Protein AF-A0A8H6Z4D7-F1 (afdb_monomer_lite)

Radius of gyration: 26.41 Å; chains: 1; bounding box: 64×76×79 Å

Structure (mmCIF, N/CA/C/O backbone):
data_AF-A0A8H6Z4D7-F1
#
_entry.id   AF-A0A8H6Z4D7-F1
#
loop_
_atom_site.group_PDB
_atom_site.id
_atom_site.type_symbol
_atom_site.label_atom_id
_atom_site.label_alt_id
_atom_site.label_comp_id
_atom_site.label_asym_id
_atom_site.label_entity_id
_atom_site.label_seq_id
_atom_site.pdbx_PDB_ins_code
_atom_site.Cartn_x
_atom_site.Cartn_y
_atom_site.Cartn_z
_atom_site.occupancy
_atom_site.B_iso_or_equiv
_atom_site.auth_seq_id
_atom_site.auth_comp_id
_atom_site.auth_asym_id
_atom_site.auth_atom_id
_atom_site.pdbx_PDB_model_num
ATOM 1 N N . MET A 1 1 ? -19.590 -9.957 54.281 1.00 41.22 1 MET A N 1
ATOM 2 C CA . MET A 1 1 ? -19.798 -10.859 53.129 1.00 41.22 1 MET A CA 1
ATOM 3 C C . MET A 1 1 ? -18.987 -10.303 51.970 1.00 41.22 1 MET A C 1
ATOM 5 O O . MET A 1 1 ? -19.463 -9.423 51.271 1.00 41.22 1 MET A O 1
ATOM 9 N N . SER A 1 2 ? -17.721 -10.710 51.862 1.00 37.44 2 SER A N 1
ATOM 10 C CA . SER A 1 2 ? -16.800 -10.228 50.825 1.00 37.44 2 SER A CA 1
ATOM 11 C C . SER A 1 2 ? -16.966 -11.085 49.575 1.00 37.44 2 SER A C 1
ATOM 13 O O . SER A 1 2 ? -16.628 -12.266 49.598 1.00 37.44 2 SER A O 1
ATOM 15 N N . THR A 1 3 ? -17.510 -10.524 48.498 1.00 44.50 3 THR A N 1
ATOM 16 C CA . THR A 1 3 ? -17.603 -11.211 47.205 1.00 44.50 3 THR A CA 1
ATOM 17 C C . THR A 1 3 ? -16.298 -11.024 46.443 1.00 44.50 3 THR A C 1
ATOM 19 O O . THR A 1 3 ? -16.019 -9.951 45.913 1.00 44.50 3 THR A O 1
ATOM 22 N N . SER A 1 4 ? -15.490 -12.082 46.432 1.00 38.31 4 SER A N 1
ATOM 23 C CA . SER A 1 4 ? -14.323 -12.228 45.565 1.00 38.31 4 SER A CA 1
ATOM 24 C C . SER A 1 4 ? -14.791 -12.285 44.108 1.00 38.31 4 SER A C 1
ATOM 26 O O . SER A 1 4 ? -15.486 -13.223 43.718 1.00 38.31 4 SER A O 1
ATOM 28 N N . VAL A 1 5 ? -14.462 -11.263 43.318 1.00 46.91 5 VAL A N 1
ATOM 29 C CA . VAL A 1 5 ? -14.702 -11.249 41.871 1.00 46.91 5 VAL A CA 1
ATOM 30 C C . VAL A 1 5 ? -13.548 -12.005 41.216 1.00 46.91 5 VAL A C 1
ATOM 32 O O . VAL A 1 5 ? -12.422 -11.513 41.179 1.00 46.91 5 VAL A O 1
ATOM 35 N N . GLN A 1 6 ? -13.812 -13.222 40.743 1.00 41.53 6 GLN A N 1
ATOM 36 C CA . GLN A 1 6 ? -12.856 -13.976 39.931 1.00 41.53 6 GLN A CA 1
ATOM 37 C C . GLN A 1 6 ? -12.780 -13.379 38.512 1.00 41.53 6 GLN A C 1
ATOM 39 O O . GLN A 1 6 ? -13.818 -13.014 37.957 1.00 41.53 6 GLN A O 1
ATOM 44 N N . PRO A 1 7 ? -11.585 -13.278 37.900 1.00 44.22 7 PRO A N 1
ATOM 45 C CA . PRO A 1 7 ? -11.453 -12.876 36.502 1.00 44.22 7 PRO A CA 1
ATOM 46 C C . PRO A 1 7 ? -11.963 -13.989 35.564 1.00 44.22 7 PRO A C 1
ATOM 48 O O . PRO A 1 7 ? -11.765 -15.171 35.865 1.00 44.22 7 PRO A O 1
ATOM 51 N N . PRO A 1 8 ? -12.596 -13.652 34.423 1.00 45.19 8 PRO A N 1
ATOM 52 C CA . PRO A 1 8 ? -13.083 -14.651 33.479 1.00 45.19 8 PRO A CA 1
ATOM 53 C C . PRO A 1 8 ? -11.911 -15.417 32.852 1.00 45.19 8 PRO A C 1
ATOM 55 O O . PRO A 1 8 ? -11.045 -14.852 32.186 1.00 45.19 8 PRO A O 1
ATOM 58 N N . THR A 1 9 ? -11.896 -16.727 33.083 1.00 47.03 9 THR A N 1
ATOM 59 C CA . THR A 1 9 ? -10.988 -17.700 32.473 1.00 47.03 9 THR A CA 1
ATOM 60 C C . THR A 1 9 ? -11.682 -18.331 31.271 1.00 47.03 9 THR A C 1
ATOM 62 O O . THR A 1 9 ? -12.258 -19.408 31.355 1.00 47.03 9 THR A O 1
ATOM 65 N N . SER A 1 10 ? -11.698 -17.631 30.142 1.00 42.06 10 SER A N 1
ATOM 66 C CA . SER A 1 10 ? -11.952 -18.227 28.820 1.00 42.06 10 SER A CA 1
ATOM 67 C C . SER A 1 10 ? -11.700 -17.170 27.754 1.00 42.06 10 SER A C 1
ATOM 69 O O . SER A 1 10 ? -12.495 -16.262 27.536 1.00 42.06 10 SER A O 1
ATOM 71 N N . PHE A 1 11 ? -10.552 -17.274 27.088 1.00 40.38 11 PHE A N 1
ATOM 72 C CA . PHE A 1 11 ? -10.393 -16.706 25.757 1.00 40.38 11 PHE A CA 1
ATOM 73 C C . PHE A 1 11 ? -11.140 -17.632 24.802 1.00 40.38 11 PHE A C 1
ATOM 75 O O . PHE A 1 11 ? -10.557 -18.594 24.296 1.00 40.38 11 PHE A O 1
ATOM 82 N N . ASP A 1 12 ? -12.428 -17.366 24.588 1.00 38.16 12 ASP A N 1
ATOM 83 C CA . ASP A 1 12 ? -13.197 -18.042 23.551 1.00 38.16 12 ASP A CA 1
ATOM 84 C C . ASP A 1 12 ? -12.553 -17.737 22.197 1.00 38.16 12 ASP A C 1
ATOM 86 O O . ASP A 1 12 ? -12.682 -16.655 21.618 1.00 38.16 12 ASP A O 1
ATOM 90 N N . HIS A 1 13 ? -11.786 -18.712 21.714 1.00 38.91 13 HIS A N 1
ATOM 91 C CA . HIS A 1 13 ? -11.306 -18.762 20.349 1.00 38.91 13 HIS A CA 1
ATOM 92 C C . HIS A 1 13 ? -12.532 -18.953 19.464 1.00 38.91 13 HIS A C 1
ATOM 94 O O . HIS A 1 13 ? -12.980 -20.076 19.239 1.00 38.91 13 HIS A O 1
ATOM 100 N N . ALA A 1 14 ? -13.091 -17.845 18.977 1.00 38.25 14 ALA A N 1
ATOM 101 C CA . ALA A 1 14 ? -14.030 -17.875 17.870 1.00 38.25 14 ALA A CA 1
ATOM 102 C C . ALA A 1 14 ? -13.355 -18.621 16.709 1.00 38.25 14 ALA A C 1
ATOM 104 O O . ALA A 1 14 ? -12.398 -18.132 16.101 1.00 38.25 14 ALA A O 1
ATOM 105 N N . GLY A 1 15 ? -13.811 -19.854 16.485 1.00 32.09 15 GLY A N 1
ATOM 106 C CA . GLY A 1 15 ? -13.268 -20.771 15.501 1.00 32.09 15 GLY A CA 1
ATOM 107 C C . GLY A 1 15 ? -13.292 -20.160 14.107 1.00 32.09 15 GLY A C 1
ATOM 108 O O . GLY A 1 15 ? -14.334 -19.733 13.614 1.00 32.09 15 GLY A O 1
ATOM 109 N N . TYR A 1 16 ? -12.131 -20.151 13.460 1.00 42.62 16 TYR A N 1
ATOM 110 C CA . TYR A 1 16 ? -12.064 -20.045 12.012 1.00 42.62 16 TYR A CA 1
ATOM 111 C C . TYR A 1 16 ? -12.255 -21.453 11.437 1.00 42.62 16 TYR A C 1
ATOM 113 O O . TYR A 1 16 ? -11.467 -22.335 11.783 1.00 42.62 16 TYR A O 1
ATOM 121 N N . PRO A 1 17 ? -13.262 -21.698 10.579 1.00 39.75 17 PRO A N 1
ATOM 122 C CA . PRO A 1 17 ? -13.357 -22.961 9.867 1.00 39.75 17 PRO A CA 1
ATOM 123 C C . PRO A 1 17 ? -12.179 -23.069 8.892 1.00 39.75 17 PRO A C 1
ATOM 125 O O . PRO A 1 17 ? -11.964 -22.199 8.045 1.00 39.75 17 PRO A O 1
ATOM 128 N N . SER A 1 18 ? -11.393 -24.129 9.054 1.00 46.72 18 SER A N 1
ATOM 129 C CA . SER A 1 18 ? -10.358 -24.555 8.122 1.00 46.72 18 SER A CA 1
ATOM 130 C C . SER A 1 18 ? -10.968 -25.457 7.054 1.00 46.72 18 SER A C 1
ATOM 132 O O . SER A 1 18 ? -11.572 -26.463 7.406 1.00 46.72 18 SER A O 1
ATOM 134 N N . GLU A 1 19 ? -10.776 -25.098 5.784 1.00 44.31 19 GLU A N 1
ATOM 135 C CA . GLU A 1 19 ? -10.298 -25.953 4.678 1.00 44.31 19 GLU A CA 1
ATOM 136 C C . GLU A 1 19 ? -10.812 -25.443 3.325 1.00 44.31 19 GLU A C 1
ATOM 138 O O . GLU A 1 19 ? -12.007 -25.348 3.064 1.00 44.31 19 GLU A O 1
ATOM 143 N N . GLY A 1 20 ? -9.860 -25.099 2.460 1.00 36.12 20 GLY A N 1
ATOM 144 C CA . GLY A 1 20 ? -10.077 -24.601 1.106 1.00 36.12 20 GLY A CA 1
ATOM 145 C C . GLY A 1 20 ? -8.860 -23.790 0.688 1.00 36.12 20 GLY A C 1
ATOM 146 O O . GLY A 1 20 ? -8.736 -22.651 1.116 1.00 36.12 20 GLY A O 1
ATOM 147 N N . THR A 1 21 ? -7.930 -24.424 -0.043 1.00 40.84 21 THR A N 1
ATOM 148 C CA . THR A 1 21 ? -6.699 -23.851 -0.640 1.00 40.84 21 THR A CA 1
ATOM 149 C C . THR A 1 21 ? -6.097 -22.704 0.170 1.00 40.84 21 THR A C 1
ATOM 151 O O . THR A 1 21 ? -6.509 -21.567 -0.023 1.00 40.84 21 THR A O 1
ATOM 154 N N . ALA A 1 22 ? -5.147 -22.984 1.070 1.00 44.12 22 ALA A N 1
ATOM 155 C CA . ALA A 1 22 ? -4.589 -22.005 2.006 1.00 44.12 22 ALA A CA 1
ATOM 156 C C . ALA A 1 22 ? -4.083 -20.729 1.303 1.00 44.12 22 ALA A C 1
ATOM 158 O O . ALA A 1 22 ? -2.911 -20.592 0.961 1.00 44.12 22 ALA A O 1
ATOM 159 N N . THR A 1 23 ? -4.978 -19.764 1.101 1.00 54.00 23 THR A N 1
ATOM 160 C CA . THR A 1 23 ? -4.631 -18.409 0.720 1.00 54.00 23 THR A CA 1
ATOM 161 C C . THR A 1 23 ? -3.881 -17.863 1.916 1.00 54.00 23 THR A C 1
ATOM 163 O O . THR A 1 23 ? -4.473 -17.722 2.989 1.00 54.00 23 THR A O 1
ATOM 166 N N . THR A 1 24 ? -2.580 -17.607 1.773 1.00 61.31 24 THR A N 1
ATOM 167 C CA . THR A 1 24 ? -1.782 -16.982 2.828 1.00 61.31 24 THR A CA 1
ATOM 168 C C . THR A 1 24 ? -2.538 -15.757 3.328 1.00 61.31 24 THR A C 1
ATOM 170 O O . THR A 1 24 ? -2.719 -14.793 2.582 1.00 61.31 24 THR A O 1
ATOM 173 N N . LYS A 1 25 ? -3.054 -15.822 4.562 1.00 74.50 25 LYS A N 1
ATOM 174 C CA . LYS A 1 25 ? -3.887 -14.771 5.148 1.00 74.50 25 LYS A CA 1
ATOM 175 C C . LYS A 1 25 ? -2.993 -13.564 5.419 1.00 74.50 25 LYS A C 1
ATOM 177 O O . LYS A 1 25 ? -2.357 -13.462 6.468 1.00 74.50 25 LYS A O 1
ATOM 182 N N . VAL A 1 26 ? -2.885 -12.673 4.437 1.00 86.19 26 VAL A N 1
ATOM 183 C CA . VAL A 1 26 ? -2.155 -11.412 4.576 1.00 86.19 26 VAL A CA 1
ATOM 184 C C . VAL A 1 26 ? -2.947 -10.552 5.547 1.00 86.19 26 VAL A C 1
ATOM 186 O O . VAL A 1 26 ? -4.118 -10.275 5.310 1.00 86.19 26 VAL A O 1
ATOM 189 N N . TYR A 1 27 ? -2.329 -10.155 6.657 1.00 88.94 27 TYR A N 1
ATOM 190 C CA . TYR A 1 27 ? -2.944 -9.197 7.568 1.00 88.94 27 TYR A CA 1
ATOM 191 C C . TYR A 1 27 ? -2.780 -7.793 6.965 1.00 88.94 27 TYR A C 1
ATOM 193 O O . TYR A 1 27 ? -1.645 -7.306 6.925 1.00 88.94 27 TYR A O 1
ATOM 201 N N . PRO A 1 28 ? -3.861 -7.149 6.479 1.00 89.12 28 PRO A N 1
ATOM 202 C CA . PRO A 1 28 ? -3.761 -5.954 5.635 1.00 89.12 28 PRO A CA 1
ATOM 203 C C . PRO A 1 28 ? -3.150 -4.739 6.332 1.00 89.12 28 PRO A C 1
ATOM 205 O O . PRO A 1 28 ? -2.605 -3.857 5.678 1.00 89.12 28 PRO A O 1
ATOM 208 N N . ALA A 1 29 ? -3.232 -4.689 7.662 1.00 91.62 29 ALA A N 1
ATOM 209 C CA . ALA A 1 29 ? -2.699 -3.577 8.435 1.00 91.62 29 ALA A CA 1
ATOM 210 C C . ALA A 1 29 ? -1.170 -3.609 8.591 1.00 91.62 29 ALA A C 1
ATOM 212 O O . ALA A 1 29 ? -0.595 -2.599 8.979 1.00 91.62 29 ALA A O 1
ATOM 213 N N . LEU A 1 30 ? -0.493 -4.730 8.319 1.00 94.19 30 LEU A N 1
ATOM 214 C CA . LEU A 1 30 ? 0.967 -4.811 8.432 1.00 94.19 30 LEU A CA 1
ATOM 215 C C . LEU A 1 30 ? 1.617 -4.548 7.074 1.00 94.19 30 LEU A C 1
ATOM 217 O O . LEU A 1 30 ? 1.552 -5.398 6.181 1.00 94.19 30 LEU A O 1
ATOM 221 N N . LEU A 1 31 ? 2.294 -3.403 6.944 1.00 94.00 31 LEU A N 1
ATOM 222 C CA . LEU A 1 31 ? 2.908 -2.980 5.680 1.00 94.00 31 LEU A CA 1
ATOM 223 C C . LEU A 1 31 ? 3.949 -3.980 5.174 1.00 94.00 31 LEU A C 1
ATOM 225 O O . LEU A 1 31 ? 3.974 -4.263 3.983 1.00 94.00 31 LEU A O 1
ATOM 229 N N . SER A 1 32 ? 4.722 -4.604 6.065 1.00 93.50 32 SER A N 1
ATOM 230 C CA . SER A 1 32 ? 5.724 -5.610 5.692 1.00 93.50 32 SER A CA 1
ATOM 231 C C . SER A 1 32 ? 5.105 -6.841 5.025 1.00 93.50 32 SER A C 1
ATOM 233 O O . SER A 1 32 ? 5.641 -7.368 4.050 1.00 93.50 32 SER A O 1
ATOM 235 N N . ARG A 1 33 ? 3.941 -7.295 5.505 1.00 92.75 33 ARG A N 1
ATOM 236 C CA . ARG A 1 33 ? 3.222 -8.440 4.923 1.00 92.75 33 ARG A CA 1
ATOM 237 C C . ARG A 1 33 ? 2.587 -8.080 3.589 1.00 92.75 33 ARG A C 1
ATOM 239 O O . ARG A 1 33 ? 2.660 -8.871 2.650 1.00 92.75 33 ARG A O 1
ATOM 246 N N . VAL A 1 34 ? 1.990 -6.891 3.504 1.00 95.12 34 VAL A N 1
ATOM 247 C CA . VAL A 1 34 ? 1.407 -6.383 2.257 1.00 95.12 34 VAL A CA 1
ATOM 248 C C . VAL A 1 34 ? 2.492 -6.188 1.202 1.00 95.12 34 VAL A C 1
ATOM 250 O O . VAL A 1 34 ? 2.313 -6.633 0.077 1.00 95.12 34 VAL A O 1
ATOM 253 N N . ALA A 1 35 ? 3.639 -5.618 1.566 1.00 94.50 35 ALA A N 1
ATOM 254 C CA . ALA A 1 35 ? 4.774 -5.415 0.674 1.00 94.50 35 ALA A CA 1
ATOM 255 C C . ALA A 1 35 ? 5.354 -6.732 0.144 1.00 94.50 35 ALA A C 1
ATOM 257 O O . ALA A 1 35 ? 5.581 -6.848 -1.057 1.00 94.50 35 ALA A O 1
ATOM 258 N N . LYS A 1 36 ? 5.507 -7.751 1.004 1.00 92.25 36 LYS A N 1
ATOM 259 C CA . LYS A 1 36 ? 5.939 -9.106 0.604 1.00 92.25 36 LYS A CA 1
ATOM 260 C C . LYS A 1 36 ? 4.971 -9.694 -0.422 1.00 92.25 36 LYS A C 1
ATOM 262 O O . LYS A 1 36 ? 5.380 -10.167 -1.478 1.00 92.25 36 LYS A O 1
ATOM 267 N N . ALA A 1 37 ? 3.672 -9.615 -0.133 1.00 93.50 37 ALA A N 1
ATOM 268 C CA . ALA A 1 37 ? 2.637 -10.089 -1.045 1.00 93.50 37 ALA A CA 1
ATOM 269 C C . ALA A 1 37 ? 2.578 -9.275 -2.350 1.00 93.50 37 ALA A C 1
ATOM 271 O O . ALA A 1 37 ? 2.282 -9.839 -3.399 1.00 93.50 37 ALA A O 1
ATOM 272 N N . PHE A 1 38 ? 2.856 -7.972 -2.294 1.00 95.44 38 PHE A N 1
ATOM 273 C CA . PHE A 1 38 ? 2.871 -7.077 -3.449 1.00 95.44 38 PHE A CA 1
ATOM 274 C C . PHE A 1 38 ? 4.031 -7.403 -4.383 1.00 95.44 38 PHE A C 1
ATOM 276 O O . PHE A 1 38 ? 3.801 -7.659 -5.561 1.00 95.44 38 PHE A O 1
ATOM 283 N N . LEU A 1 39 ? 5.246 -7.519 -3.846 1.00 93.00 39 LEU A N 1
ATOM 284 C CA . LEU A 1 39 ? 6.431 -7.913 -4.608 1.00 93.00 39 LEU A CA 1
ATOM 285 C C . LEU A 1 39 ? 6.237 -9.248 -5.340 1.00 93.00 39 LEU A C 1
ATOM 287 O O . LEU A 1 39 ? 6.608 -9.371 -6.502 1.00 93.00 39 LEU A O 1
ATOM 291 N N . ALA A 1 40 ? 5.612 -10.223 -4.677 1.00 91.44 40 ALA A N 1
ATOM 292 C CA . ALA A 1 40 ? 5.383 -11.552 -5.240 1.00 91.44 40 ALA A CA 1
ATOM 293 C C . ALA A 1 40 ? 4.272 -11.610 -6.306 1.00 91.44 40 ALA A C 1
ATOM 295 O O . ALA A 1 40 ? 4.199 -12.581 -7.053 1.00 91.44 40 ALA A O 1
ATOM 296 N N . ARG A 1 41 ? 3.355 -10.631 -6.352 1.00 92.62 41 ARG A N 1
ATOM 297 C CA . ARG A 1 41 ? 2.137 -10.705 -7.186 1.00 92.62 41 ARG A CA 1
ATOM 298 C C . ARG A 1 41 ? 2.084 -9.688 -8.317 1.00 92.62 41 ARG A C 1
ATOM 300 O O . ARG A 1 41 ? 1.255 -9.857 -9.208 1.00 92.62 41 ARG A O 1
ATOM 307 N N . VAL A 1 42 ? 2.879 -8.624 -8.260 1.00 95.19 42 VAL A N 1
ATOM 308 C CA . VAL A 1 42 ? 2.846 -7.554 -9.264 1.00 95.19 42 VAL A CA 1
ATOM 309 C C . VAL A 1 42 ? 3.595 -7.992 -10.522 1.00 95.19 42 VAL A C 1
ATOM 311 O O . VAL A 1 42 ? 4.763 -8.382 -10.424 1.00 95.19 42 VAL A O 1
ATOM 314 N N . PRO A 1 43 ? 2.964 -7.923 -11.707 1.00 92.56 43 PRO A N 1
ATOM 315 C CA . PRO A 1 43 ? 3.635 -8.185 -12.965 1.00 92.56 43 PRO A CA 1
ATOM 316 C C . PRO A 1 43 ? 4.666 -7.087 -13.227 1.00 92.56 43 PRO A C 1
ATOM 318 O O . PRO A 1 43 ? 4.389 -5.899 -13.084 1.00 92.56 43 PRO A O 1
ATOM 321 N N . ARG A 1 44 ? 5.868 -7.506 -13.614 1.00 93.31 44 ARG A N 1
ATOM 322 C CA . ARG A 1 44 ? 6.990 -6.634 -13.966 1.00 93.31 44 ARG A CA 1
ATOM 323 C C . ARG A 1 44 ? 7.305 -6.867 -15.438 1.00 93.31 44 ARG A C 1
ATOM 325 O O . ARG A 1 44 ? 7.370 -8.017 -15.866 1.00 93.31 44 ARG A O 1
ATOM 332 N N . ALA A 1 45 ? 7.449 -5.797 -16.210 1.00 92.00 45 ALA A N 1
ATOM 333 C CA . ALA A 1 45 ? 7.730 -5.879 -17.636 1.00 92.00 45 ALA A CA 1
ATOM 334 C C . ALA A 1 45 ? 8.663 -4.756 -18.098 1.00 92.00 45 ALA A C 1
ATOM 336 O O . ALA A 1 45 ? 8.745 -3.681 -17.491 1.00 92.00 45 ALA A O 1
ATOM 337 N N . ASP A 1 46 ? 9.322 -5.006 -19.223 1.00 93.38 46 ASP A N 1
ATOM 338 C CA . ASP A 1 46 ? 10.105 -4.004 -19.929 1.00 93.38 46 ASP A CA 1
ATOM 339 C C . ASP A 1 46 ? 9.166 -3.040 -20.651 1.00 93.38 46 ASP A C 1
ATOM 341 O O . ASP A 1 46 ? 8.310 -3.452 -21.439 1.00 93.38 46 ASP A O 1
ATOM 345 N N . ARG A 1 47 ? 9.304 -1.742 -20.380 1.00 90.31 47 ARG A N 1
ATOM 346 C CA . ARG A 1 47 ? 8.450 -0.709 -20.974 1.00 90.31 47 ARG A CA 1
ATOM 347 C C . ARG A 1 47 ? 9.283 0.422 -21.544 1.00 90.31 47 ARG A C 1
ATOM 349 O O . ARG A 1 47 ? 10.254 0.872 -20.942 1.00 90.31 47 ARG A O 1
ATOM 356 N N . VAL A 1 48 ? 8.879 0.901 -22.718 1.00 89.38 48 VAL A N 1
ATOM 357 C CA . VAL A 1 48 ? 9.519 2.036 -23.385 1.00 89.38 48 VAL A CA 1
ATOM 358 C C . VAL A 1 48 ? 8.726 3.296 -23.093 1.00 89.38 48 VAL A C 1
ATOM 360 O O . VAL A 1 48 ? 7.522 3.351 -23.341 1.00 89.38 48 VAL A O 1
ATOM 363 N N . LYS A 1 49 ? 9.403 4.324 -22.589 1.00 85.44 49 LYS A N 1
ATOM 364 C CA . LYS A 1 49 ? 8.808 5.630 -22.322 1.00 85.44 49 LYS A CA 1
ATOM 365 C C . LYS A 1 49 ? 9.809 6.727 -22.648 1.00 85.44 49 LYS A C 1
ATOM 367 O O . LYS A 1 49 ? 10.971 6.637 -22.270 1.00 85.44 49 LYS A O 1
ATOM 372 N N . ASP A 1 50 ? 9.361 7.746 -23.379 1.00 85.94 50 ASP A N 1
ATOM 373 C CA . ASP A 1 50 ? 10.191 8.882 -23.810 1.00 85.94 50 ASP A CA 1
ATOM 374 C C . ASP A 1 50 ? 11.474 8.460 -24.575 1.00 85.94 50 ASP A C 1
ATOM 376 O O . ASP A 1 50 ? 12.496 9.138 -24.523 1.00 85.94 50 ASP A O 1
ATOM 380 N N . GLY A 1 51 ? 11.431 7.321 -25.283 1.00 86.69 51 GLY A N 1
ATOM 381 C CA . GLY A 1 51 ? 12.573 6.765 -26.027 1.00 86.69 51 GLY A CA 1
ATOM 382 C C . GLY A 1 51 ? 13.585 5.983 -25.180 1.00 86.69 51 GLY A C 1
ATOM 383 O O . GLY A 1 51 ? 14.597 5.536 -25.714 1.00 86.69 51 GLY A O 1
ATOM 384 N N . LEU A 1 52 ? 13.318 5.793 -23.885 1.00 88.25 52 LEU A N 1
ATOM 385 C CA . LEU A 1 52 ? 14.134 4.996 -22.971 1.00 88.25 52 LEU A CA 1
ATOM 386 C C . LEU A 1 52 ? 13.406 3.699 -22.602 1.00 88.25 52 LEU A C 1
ATOM 388 O O . LEU A 1 52 ? 12.209 3.706 -22.315 1.00 88.25 52 LEU A O 1
ATOM 392 N N . THR A 1 53 ? 14.133 2.585 -22.613 1.00 91.06 53 THR A N 1
ATOM 393 C CA . THR A 1 53 ? 13.669 1.275 -22.141 1.00 91.06 53 THR A CA 1
ATOM 394 C C . THR A 1 53 ? 13.918 1.159 -20.642 1.00 91.06 53 THR A C 1
ATOM 396 O O . THR A 1 53 ? 15.059 1.270 -20.190 1.00 91.06 53 THR A O 1
ATOM 399 N N . TYR A 1 54 ? 12.865 0.910 -19.873 1.00 90.25 54 TYR A N 1
ATOM 400 C CA . TYR A 1 54 ? 12.950 0.640 -18.445 1.00 90.25 54 TYR A CA 1
ATOM 401 C C . TYR A 1 54 ? 12.595 -0.819 -18.176 1.00 90.25 54 TYR A C 1
ATOM 403 O O . TYR A 1 54 ? 11.541 -1.284 -18.605 1.00 90.25 54 TYR A O 1
ATOM 411 N N . HIS A 1 55 ? 13.478 -1.519 -17.465 1.00 91.69 55 HIS A N 1
ATOM 412 C CA . HIS A 1 55 ? 13.321 -2.935 -17.136 1.00 91.69 55 HIS A CA 1
ATOM 413 C C . HIS A 1 55 ? 12.610 -3.139 -15.799 1.00 91.69 55 HIS A C 1
ATOM 415 O O . HIS A 1 55 ? 12.699 -2.287 -14.911 1.00 91.69 55 HIS A O 1
ATOM 421 N N . ASP A 1 56 ? 11.931 -4.275 -15.643 1.00 91.00 56 ASP A N 1
ATOM 422 C CA . ASP A 1 56 ? 11.236 -4.662 -14.405 1.00 91.00 56 ASP A CA 1
ATOM 423 C C . ASP A 1 56 ? 10.284 -3.581 -13.860 1.00 91.00 56 ASP A C 1
ATOM 425 O O . ASP A 1 56 ? 10.207 -3.338 -12.649 1.00 91.00 56 ASP A O 1
ATOM 429 N N . THR A 1 57 ? 9.576 -2.896 -14.761 1.00 94.50 57 THR A N 1
ATOM 430 C CA . THR A 1 57 ? 8.653 -1.814 -14.399 1.00 94.50 57 THR A CA 1
ATOM 431 C C . THR A 1 57 ? 7.208 -2.275 -14.352 1.00 94.50 57 THR A C 1
ATOM 433 O O . THR A 1 57 ? 6.802 -3.208 -15.045 1.00 94.50 57 THR A O 1
ATOM 436 N N . PHE A 1 58 ? 6.422 -1.574 -13.545 1.00 95.81 58 PHE A N 1
ATOM 437 C CA . PHE A 1 58 ? 4.971 -1.699 -13.473 1.00 95.81 58 PHE A CA 1
ATOM 438 C C . PHE A 1 58 ? 4.350 -0.297 -13.475 1.00 95.81 58 PHE A C 1
ATOM 440 O O . PHE A 1 58 ? 5.030 0.689 -13.187 1.00 95.81 58 PHE A O 1
ATOM 447 N N . ASP A 1 59 ? 3.081 -0.171 -13.844 1.00 95.00 59 ASP A N 1
ATOM 448 C CA . ASP A 1 59 ? 2.370 1.110 -13.834 1.00 95.00 59 ASP A CA 1
ATOM 449 C C . ASP A 1 59 ? 1.641 1.351 -12.519 1.00 95.00 59 ASP A C 1
ATOM 451 O O . ASP A 1 59 ? 1.350 0.433 -11.753 1.00 95.00 59 ASP A O 1
ATOM 455 N N . GLY A 1 60 ? 1.324 2.619 -12.272 1.00 94.56 60 GLY A N 1
ATOM 456 C CA . GLY A 1 60 ? 0.576 3.030 -11.094 1.00 94.56 60 GLY A CA 1
ATOM 457 C C . GLY A 1 60 ? -0.826 2.423 -11.018 1.00 94.56 60 GLY A C 1
ATOM 458 O O . GLY A 1 60 ? -1.281 2.097 -9.923 1.00 94.56 60 GLY A O 1
ATOM 459 N N . HIS A 1 61 ? -1.496 2.226 -12.159 1.00 95.81 61 HIS A N 1
ATOM 460 C CA . HIS A 1 61 ? -2.818 1.600 -12.195 1.00 95.81 61 HIS A CA 1
ATOM 461 C C . HIS A 1 61 ? -2.755 0.120 -11.795 1.00 95.81 61 HIS A C 1
ATOM 463 O O . HIS A 1 61 ? -3.408 -0.272 -10.823 1.00 95.81 61 HIS A O 1
ATOM 469 N N . ASP A 1 62 ? -1.890 -0.666 -12.445 1.00 96.31 62 ASP A N 1
ATOM 470 C CA . ASP A 1 62 ? -1.645 -2.065 -12.076 1.00 96.31 62 ASP A CA 1
ATOM 471 C C . ASP A 1 62 ? -1.206 -2.191 -10.604 1.00 96.31 62 ASP A C 1
ATOM 473 O O . ASP A 1 62 ? -1.696 -3.054 -9.868 1.00 96.31 62 ASP A O 1
ATOM 477 N N . ALA A 1 63 ? -0.337 -1.299 -10.117 1.00 96.62 63 ALA A N 1
ATOM 478 C CA . ALA A 1 63 ? 0.071 -1.278 -8.711 1.00 96.62 63 ALA A CA 1
ATOM 479 C C . ALA A 1 63 ? -1.132 -1.174 -7.760 1.00 96.62 63 ALA A C 1
ATOM 481 O O . ALA A 1 63 ? -1.266 -1.963 -6.819 1.00 96.62 63 ALA A O 1
ATOM 482 N N . VAL A 1 64 ? -2.026 -0.213 -8.000 1.00 97.06 64 VAL A N 1
ATOM 483 C CA . VAL A 1 64 ? -3.211 0.007 -7.161 1.00 97.06 64 VAL A CA 1
ATOM 484 C C . VAL A 1 64 ? -4.167 -1.186 -7.246 1.00 97.06 64 VAL A C 1
ATOM 486 O O . VAL A 1 64 ? -4.676 -1.624 -6.212 1.00 97.06 64 VAL A O 1
ATOM 489 N N . ASP A 1 65 ? -4.338 -1.780 -8.427 1.00 96.94 65 ASP A N 1
ATOM 490 C CA . ASP A 1 65 ? -5.155 -2.983 -8.640 1.00 96.94 65 ASP A CA 1
ATOM 491 C C . ASP A 1 65 ? -4.648 -4.192 -7.853 1.00 96.94 65 ASP A C 1
ATOM 493 O O . ASP A 1 65 ? -5.424 -4.959 -7.270 1.00 96.94 65 ASP A O 1
ATOM 497 N N . HIS A 1 66 ? -3.333 -4.396 -7.842 1.00 96.50 66 HIS A N 1
ATOM 498 C CA . HIS A 1 66 ? -2.710 -5.480 -7.093 1.00 96.50 66 HIS A CA 1
ATOM 499 C C . HIS A 1 66 ? -2.793 -5.245 -5.583 1.00 96.50 66 HIS A C 1
ATOM 501 O O . HIS A 1 66 ? -3.113 -6.179 -4.843 1.00 96.50 66 HIS A O 1
ATOM 507 N N . LEU A 1 67 ? -2.583 -4.010 -5.117 1.00 96.38 67 LEU A N 1
ATOM 508 C CA . LEU A 1 67 ? -2.764 -3.657 -3.707 1.00 96.38 67 LEU A CA 1
ATOM 509 C C . LEU A 1 67 ? -4.204 -3.900 -3.256 1.00 96.38 67 LEU A C 1
ATOM 511 O O . LEU A 1 67 ? -4.407 -4.570 -2.244 1.00 96.38 67 LEU A O 1
ATOM 515 N N . ALA A 1 68 ? -5.192 -3.443 -4.031 1.00 96.50 68 ALA A N 1
ATOM 516 C CA . ALA A 1 68 ? -6.608 -3.639 -3.734 1.00 96.50 68 ALA A CA 1
ATOM 517 C C . ALA A 1 68 ? -6.963 -5.127 -3.584 1.00 96.50 68 ALA A C 1
ATOM 519 O O . ALA A 1 68 ? -7.618 -5.520 -2.616 1.00 96.50 68 ALA A O 1
ATOM 520 N N . ARG A 1 69 ? -6.440 -5.976 -4.481 1.00 95.38 69 ARG A N 1
ATOM 521 C CA . ARG A 1 69 ? -6.598 -7.436 -4.402 1.00 95.38 69 ARG A CA 1
ATOM 522 C C . ARG A 1 69 ? -5.916 -8.053 -3.180 1.00 95.38 69 ARG A C 1
ATOM 524 O O . ARG A 1 69 ? -6.488 -8.949 -2.572 1.00 95.38 69 ARG A O 1
ATOM 531 N N . ILE A 1 70 ? -4.718 -7.602 -2.804 1.00 94.19 70 ILE A N 1
ATOM 532 C CA . ILE A 1 70 ? -3.969 -8.146 -1.653 1.00 94.19 70 ILE A CA 1
ATOM 533 C C . ILE A 1 70 ? -4.675 -7.860 -0.329 1.00 94.19 70 ILE A C 1
ATOM 535 O O . ILE A 1 70 ? -4.731 -8.736 0.534 1.00 94.19 70 ILE A O 1
ATOM 539 N N . ILE A 1 71 ? -5.206 -6.647 -0.169 1.00 93.62 71 ILE A N 1
ATOM 540 C CA . ILE A 1 71 ? -5.927 -6.252 1.046 1.00 93.62 71 ILE A CA 1
ATOM 541 C C . ILE A 1 71 ? -7.427 -6.566 0.991 1.00 93.62 71 ILE A C 1
ATOM 543 O O . ILE A 1 71 ? -8.139 -6.265 1.946 1.00 93.62 71 ILE A O 1
ATOM 547 N N . HIS A 1 72 ? -7.893 -7.186 -0.097 1.00 93.38 72 HIS A N 1
ATOM 548 C CA . HIS A 1 72 ? -9.291 -7.543 -0.345 1.00 93.38 72 HIS A CA 1
ATOM 549 C C . HIS A 1 72 ? -10.259 -6.359 -0.173 1.00 93.38 72 HIS A C 1
ATOM 551 O O . HIS A 1 72 ? -11.288 -6.477 0.490 1.00 93.38 72 HIS A O 1
ATOM 557 N N . THR A 1 73 ? -9.934 -5.212 -0.776 1.00 94.44 73 THR A N 1
ATOM 558 C CA . THR A 1 73 ? -10.828 -4.047 -0.827 1.00 94.44 73 THR A CA 1
ATOM 559 C C . THR A 1 73 ? -11.281 -3.758 -2.251 1.00 94.44 73 THR A C 1
ATOM 561 O O . THR A 1 73 ? -10.556 -4.003 -3.213 1.00 94.44 73 THR A O 1
ATOM 564 N N . THR A 1 74 ? -12.469 -3.176 -2.381 1.00 94.44 74 THR A N 1
ATOM 565 C CA . THR A 1 74 ? -12.950 -2.559 -3.624 1.00 94.44 74 THR A CA 1
ATOM 566 C C . THR A 1 74 ? -12.666 -1.056 -3.671 1.00 94.44 74 THR A C 1
ATOM 568 O O . THR A 1 74 ? -12.803 -0.439 -4.723 1.00 94.44 74 THR A O 1
ATOM 571 N N . ASP A 1 75 ? -12.285 -0.446 -2.543 1.00 95.88 75 ASP A N 1
ATOM 572 C CA . ASP A 1 75 ? -11.964 0.979 -2.470 1.00 95.88 75 ASP A CA 1
ATOM 573 C C . ASP A 1 75 ? -10.534 1.240 -2.961 1.00 95.88 75 ASP A C 1
ATOM 575 O O . ASP A 1 75 ? -9.545 0.979 -2.266 1.00 95.88 75 ASP A O 1
ATOM 579 N N . ARG A 1 76 ? -10.433 1.797 -4.171 1.00 96.06 76 ARG A N 1
ATOM 580 C CA . ARG A 1 76 ? -9.154 2.171 -4.786 1.00 96.06 76 ARG A CA 1
ATOM 581 C C . ARG A 1 76 ? -8.415 3.249 -3.996 1.00 96.06 76 ARG A C 1
ATOM 583 O O . ARG A 1 76 ? -7.188 3.242 -3.986 1.00 96.06 76 ARG A O 1
ATOM 590 N N . ASN A 1 77 ? -9.116 4.143 -3.296 1.00 96.38 77 ASN A N 1
ATOM 591 C CA . ASN A 1 77 ? -8.469 5.197 -2.509 1.00 96.38 77 ASN A CA 1
ATOM 592 C C . ASN A 1 77 ? -7.739 4.614 -1.301 1.00 96.38 77 ASN A C 1
ATOM 594 O O . ASN A 1 77 ? -6.619 5.025 -0.995 1.00 96.38 77 ASN A O 1
ATOM 598 N N . LEU A 1 78 ? -8.348 3.625 -0.644 1.00 95.38 78 LEU A N 1
ATOM 599 C CA . LEU A 1 78 ? -7.711 2.884 0.438 1.00 95.38 78 LEU A CA 1
ATOM 600 C C . LEU A 1 78 ? -6.446 2.167 -0.057 1.00 95.38 78 LEU A C 1
ATOM 602 O O . LEU A 1 78 ? -5.391 2.281 0.569 1.00 95.38 78 LEU A O 1
ATOM 606 N N . ALA A 1 79 ? -6.530 1.479 -1.201 1.00 96.56 79 ALA A N 1
ATOM 607 C CA . ALA A 1 79 ? -5.379 0.817 -1.817 1.00 96.56 79 ALA A CA 1
ATOM 608 C C . ALA A 1 79 ? -4.268 1.818 -2.186 1.00 96.56 79 ALA A C 1
ATOM 610 O O . ALA A 1 79 ? -3.095 1.588 -1.884 1.00 96.56 79 ALA A O 1
ATOM 611 N N . LEU A 1 80 ? -4.636 2.971 -2.752 1.00 96.06 80 LEU A N 1
ATOM 612 C CA . LEU A 1 80 ? -3.709 4.050 -3.082 1.00 96.06 80 LEU A CA 1
ATOM 613 C C . LEU A 1 80 ? -3.027 4.624 -1.834 1.00 96.06 80 LEU A C 1
ATOM 61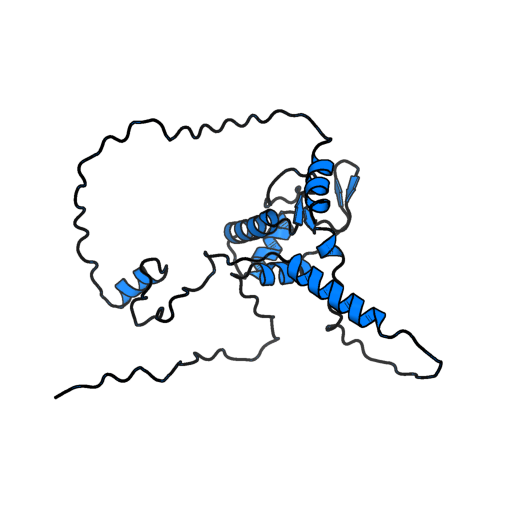5 O O . LEU A 1 80 ? -1.838 4.940 -1.871 1.00 96.06 80 LEU A O 1
ATOM 619 N N . LEU A 1 81 ? -3.747 4.747 -0.716 1.00 96.06 81 LEU A N 1
ATOM 620 C CA . LEU A 1 81 ? -3.187 5.247 0.538 1.00 96.06 81 LEU A CA 1
ATOM 621 C C . LEU A 1 81 ? -2.129 4.291 1.109 1.00 96.06 81 LEU A C 1
ATOM 623 O O . LEU A 1 81 ? -1.083 4.751 1.567 1.00 96.06 81 LEU A O 1
ATOM 627 N N . ILE A 1 82 ? -2.356 2.978 1.013 1.00 95.44 82 ILE A N 1
ATOM 628 C CA . ILE A 1 82 ? -1.359 1.963 1.383 1.00 95.44 82 ILE A CA 1
ATOM 629 C C . ILE A 1 82 ? -0.164 2.017 0.438 1.00 95.44 82 ILE A C 1
ATOM 631 O O . ILE A 1 82 ? 0.974 2.070 0.895 1.00 95.44 82 ILE A O 1
ATOM 635 N N . GLY A 1 83 ? -0.399 2.070 -0.873 1.00 95.75 83 GLY A N 1
ATOM 636 C CA . GLY A 1 83 ? 0.682 2.158 -1.853 1.00 95.75 83 GLY A CA 1
ATOM 637 C C . GLY A 1 83 ? 1.551 3.401 -1.658 1.00 95.75 83 GLY A C 1
ATOM 638 O O . GLY A 1 83 ? 2.772 3.321 -1.718 1.00 95.75 83 GLY A O 1
ATOM 639 N N . ARG A 1 84 ? 0.945 4.534 -1.296 1.00 95.38 84 ARG A N 1
ATOM 640 C CA . ARG A 1 84 ? 1.664 5.756 -0.914 1.00 95.38 84 ARG A CA 1
ATOM 641 C C . ARG A 1 84 ? 2.459 5.626 0.384 1.00 95.38 84 ARG A C 1
ATOM 643 O O . ARG A 1 84 ? 3.438 6.349 0.544 1.00 95.38 84 ARG A O 1
ATOM 650 N N . ALA A 1 85 ? 2.030 4.779 1.318 1.00 95.06 85 ALA A N 1
ATOM 651 C CA . ALA A 1 85 ? 2.805 4.479 2.519 1.00 95.06 85 ALA A CA 1
ATOM 652 C C . ALA A 1 85 ? 4.048 3.645 2.170 1.00 95.06 85 ALA A C 1
ATOM 654 O O . ALA A 1 85 ? 5.129 3.939 2.668 1.00 95.06 85 ALA A O 1
ATOM 655 N N . LEU A 1 86 ? 3.915 2.676 1.258 1.00 94.31 86 LEU A N 1
ATOM 656 C CA . LEU A 1 86 ? 5.038 1.872 0.759 1.00 94.31 86 LEU A CA 1
ATOM 657 C C . LEU A 1 86 ? 6.056 2.717 -0.024 1.00 94.31 86 LEU A C 1
ATOM 659 O O . LEU A 1 86 ? 7.261 2.611 0.192 1.00 94.31 86 LEU A O 1
ATOM 663 N N . ASP A 1 87 ? 5.566 3.594 -0.894 1.00 93.31 87 ASP A N 1
ATOM 664 C CA . ASP A 1 87 ? 6.365 4.563 -1.651 1.00 93.31 87 ASP A CA 1
ATOM 665 C C . ASP A 1 87 ? 7.099 5.556 -0.728 1.00 93.31 87 ASP A C 1
ATOM 667 O O . ASP A 1 87 ? 8.298 5.778 -0.871 1.00 93.31 87 ASP A O 1
ATOM 671 N N . ALA A 1 88 ? 6.435 6.067 0.318 1.00 91.50 88 ALA A N 1
ATOM 672 C CA . ALA A 1 88 ? 7.076 6.931 1.317 1.00 91.50 88 ALA A CA 1
ATOM 673 C C . ALA A 1 88 ? 8.231 6.248 2.076 1.00 91.50 88 ALA A C 1
ATOM 675 O O . ALA A 1 88 ? 9.105 6.935 2.603 1.00 91.50 88 ALA A O 1
ATOM 676 N N . GLN A 1 89 ? 8.245 4.915 2.121 1.00 91.06 89 GLN A N 1
ATOM 677 C CA . GLN A 1 89 ? 9.317 4.106 2.707 1.00 91.06 89 GLN A CA 1
ATOM 678 C C . GLN A 1 89 ? 10.339 3.634 1.663 1.00 91.06 89 GLN A C 1
ATOM 680 O O . GLN A 1 89 ? 11.154 2.759 1.943 1.00 91.06 89 GLN A O 1
ATOM 685 N N . ALA A 1 90 ? 10.303 4.217 0.459 1.00 89.25 90 ALA A N 1
ATOM 686 C CA . ALA A 1 90 ? 11.187 3.914 -0.663 1.00 89.25 90 ALA A CA 1
ATOM 687 C C . ALA A 1 90 ? 11.190 2.428 -1.068 1.00 89.25 90 ALA A C 1
ATOM 689 O O . ALA A 1 90 ? 12.192 1.918 -1.578 1.00 89.25 90 ALA A O 1
ATOM 690 N N . PHE A 1 91 ? 10.069 1.726 -0.860 1.00 91.81 91 PHE A N 1
ATOM 691 C CA . PHE A 1 91 ? 9.927 0.329 -1.275 1.00 91.81 91 PHE A CA 1
ATOM 692 C C . PHE A 1 91 ? 9.938 0.195 -2.809 1.00 91.81 91 PHE A C 1
ATOM 694 O O . PHE A 1 91 ? 10.578 -0.691 -3.382 1.00 91.81 91 PHE A O 1
ATOM 701 N N . PHE A 1 92 ? 9.287 1.139 -3.481 1.00 92.88 92 PHE A N 1
ATOM 702 C CA . PHE A 1 92 ? 9.372 1.386 -4.917 1.00 92.88 92 PHE A CA 1
ATOM 703 C C . PHE A 1 92 ? 9.332 2.898 -5.158 1.00 92.88 92 PHE A C 1
ATOM 705 O O . PHE A 1 92 ? 9.015 3.658 -4.247 1.00 92.88 92 PHE A O 1
ATOM 712 N N . HIS A 1 93 ? 9.682 3.336 -6.363 1.00 91.62 93 HIS A N 1
ATOM 713 C CA . HIS A 1 93 ? 9.740 4.753 -6.724 1.00 91.62 93 HIS A CA 1
ATOM 714 C C . HIS A 1 93 ? 9.360 4.964 -8.192 1.00 91.62 93 HIS A C 1
ATOM 716 O O . HIS A 1 93 ? 9.468 4.044 -9.005 1.00 91.62 93 HIS A O 1
ATOM 722 N N . ASP A 1 94 ? 8.903 6.175 -8.529 1.00 91.06 94 ASP A N 1
ATOM 723 C CA . A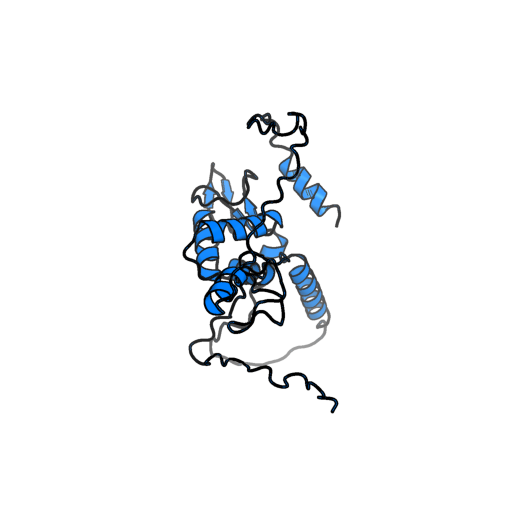SP A 1 94 ? 8.679 6.593 -9.919 1.00 91.06 94 ASP A CA 1
ATOM 724 C C . ASP A 1 94 ? 10.022 6.656 -10.654 1.00 91.06 94 ASP A C 1
ATOM 726 O O . ASP A 1 94 ? 10.973 7.304 -10.207 1.00 91.06 94 ASP A O 1
ATOM 730 N N . VAL A 1 95 ? 10.073 6.022 -11.820 1.00 88.25 95 VAL A N 1
ATOM 731 C CA . VAL A 1 95 ? 11.241 5.964 -12.700 1.00 88.25 95 VAL A CA 1
ATOM 732 C C . VAL A 1 95 ? 11.723 7.355 -13.126 1.00 88.25 95 VAL A C 1
ATOM 734 O O . VAL A 1 95 ? 12.924 7.599 -13.244 1.00 88.25 95 VAL A O 1
ATOM 737 N N . ARG A 1 96 ? 10.801 8.296 -13.352 1.00 81.88 96 ARG A N 1
ATOM 738 C CA . ARG A 1 96 ? 11.127 9.682 -13.727 1.00 81.88 96 ARG A CA 1
ATOM 739 C C . ARG A 1 96 ? 11.304 10.593 -12.510 1.00 81.88 96 ARG A C 1
ATOM 741 O O . ARG A 1 96 ? 11.444 11.801 -12.686 1.00 81.88 96 ARG A O 1
ATOM 748 N N . CYS A 1 97 ? 11.323 10.026 -11.297 1.00 65.19 97 CYS A N 1
ATOM 749 C CA . CYS A 1 97 ? 11.499 10.739 -10.032 1.00 65.19 97 CYS A CA 1
ATOM 750 C C . CYS A 1 97 ? 10.504 11.908 -9.869 1.00 65.19 97 CYS A C 1
ATOM 752 O O . CYS A 1 97 ? 10.864 12.987 -9.393 1.00 65.19 97 CYS A O 1
ATOM 754 N N . GLY A 1 98 ? 9.262 11.713 -10.328 1.00 64.06 98 GLY A N 1
ATOM 755 C CA . GLY A 1 98 ? 8.264 12.772 -10.420 1.00 64.06 98 GLY A CA 1
ATOM 756 C C . GLY A 1 98 ? 7.432 12.919 -9.159 1.00 64.06 98 GLY A C 1
ATOM 757 O O . GLY A 1 98 ? 7.381 14.000 -8.578 1.00 64.06 98 GLY A O 1
ATOM 758 N N . HIS A 1 99 ? 6.748 11.864 -8.722 1.00 71.69 99 HIS A N 1
ATOM 759 C CA . HIS A 1 99 ? 5.677 12.019 -7.738 1.00 71.69 99 HIS A CA 1
ATOM 760 C C . HIS A 1 99 ? 5.450 10.765 -6.895 1.00 71.69 99 HIS A C 1
ATOM 762 O O . HIS A 1 99 ? 5.889 9.671 -7.242 1.00 71.69 99 HIS A O 1
ATOM 768 N N . ARG A 1 100 ? 4.713 10.951 -5.790 1.00 88.25 100 ARG A N 1
ATOM 769 C CA . ARG A 1 100 ? 4.151 9.846 -5.005 1.00 88.25 100 ARG A CA 1
ATOM 770 C C . ARG A 1 100 ? 3.276 8.953 -5.881 1.00 88.25 100 ARG A C 1
ATOM 772 O O . ARG A 1 100 ? 2.712 9.465 -6.847 1.00 88.25 100 ARG A O 1
ATOM 779 N N . LEU A 1 101 ? 3.067 7.695 -5.486 1.00 93.94 101 LEU A N 1
ATOM 780 C CA . LEU A 1 101 ? 2.173 6.769 -6.194 1.00 93.94 101 LEU A CA 1
ATOM 781 C C . LEU A 1 101 ? 0.843 7.441 -6.596 1.00 93.94 101 LEU A C 1
ATOM 783 O O . LEU A 1 101 ? 0.125 7.995 -5.739 1.00 93.94 101 LEU A O 1
ATOM 787 N N . ARG A 1 102 ? 0.503 7.353 -7.888 1.00 94.31 102 ARG A N 1
ATOM 788 C CA . ARG A 1 102 ? -0.819 7.684 -8.430 1.00 94.31 102 ARG A CA 1
ATOM 789 C C . ARG A 1 102 ? -1.394 6.521 -9.227 1.00 94.31 102 ARG A C 1
ATOM 791 O O . ARG A 1 102 ? -0.678 5.700 -9.782 1.00 94.31 102 ARG A O 1
ATOM 798 N N . ASP A 1 103 ? -2.715 6.495 -9.289 1.00 95.12 103 ASP A N 1
ATOM 799 C CA . ASP A 1 103 ? -3.485 5.526 -10.060 1.00 95.12 103 ASP A CA 1
ATOM 800 C C . ASP A 1 103 ? -3.556 5.975 -11.527 1.00 95.12 103 ASP A C 1
ATOM 802 O O . ASP A 1 103 ? -4.512 6.619 -11.959 1.00 95.12 103 ASP A O 1
ATOM 806 N N . ASN A 1 104 ? -2.468 5.754 -12.266 1.00 93.62 104 ASN A N 1
ATOM 807 C CA . ASN A 1 104 ? -2.355 6.137 -13.669 1.00 93.62 104 ASN A CA 1
ATOM 808 C C . ASN A 1 104 ? -1.471 5.143 -14.432 1.00 93.62 104 ASN A C 1
ATOM 810 O O . ASN A 1 104 ? -0.362 4.829 -14.002 1.00 93.62 104 ASN A O 1
ATOM 814 N N . VAL A 1 105 ? -1.940 4.714 -15.603 1.00 93.69 105 VAL A N 1
ATOM 815 C CA . VAL A 1 105 ? -1.239 3.785 -16.506 1.00 93.69 105 VAL A CA 1
ATOM 816 C C . VAL A 1 105 ? 0.041 4.407 -17.084 1.00 93.69 105 VAL A C 1
ATOM 818 O O . VAL A 1 105 ? 0.998 3.715 -17.418 1.00 93.69 105 VAL A O 1
ATOM 821 N N . LEU A 1 106 ? 0.085 5.740 -17.201 1.00 90.44 106 LEU A N 1
ATOM 822 C CA . LEU A 1 106 ? 1.238 6.450 -17.760 1.00 90.44 106 LEU A CA 1
ATOM 823 C C . LEU A 1 106 ? 2.394 6.597 -16.768 1.00 90.44 106 LEU A C 1
ATOM 825 O O . LEU A 1 106 ? 3.504 6.933 -17.186 1.00 90.44 106 LEU A O 1
ATOM 829 N N . GLU A 1 107 ? 2.168 6.416 -15.469 1.00 91.94 107 GLU A N 1
ATOM 830 C CA . GLU A 1 107 ? 3.205 6.550 -14.444 1.00 91.94 107 GLU A CA 1
ATOM 831 C C . GLU A 1 107 ? 3.877 5.193 -14.229 1.00 91.94 107 GLU A C 1
ATOM 833 O O . GLU A 1 107 ? 3.198 4.206 -13.972 1.00 91.94 107 GLU A O 1
ATOM 838 N N . LEU A 1 108 ? 5.203 5.142 -14.397 1.00 92.88 108 LEU A N 1
ATOM 839 C CA . LEU A 1 108 ? 5.981 3.905 -14.324 1.00 92.88 108 LEU A CA 1
ATOM 840 C C . LEU A 1 108 ? 6.787 3.890 -13.035 1.00 92.88 108 LEU A C 1
ATOM 842 O O . LEU A 1 108 ? 7.467 4.865 -12.712 1.00 92.88 108 LEU A O 1
ATOM 846 N N . TYR A 1 109 ? 6.746 2.757 -12.352 1.00 94.25 109 TYR A N 1
ATOM 847 C CA . TYR A 1 109 ? 7.387 2.538 -11.070 1.00 94.25 109 TYR A CA 1
ATOM 848 C C . TYR A 1 109 ? 8.330 1.346 -11.137 1.00 94.25 109 TYR A C 1
ATOM 850 O O . TYR A 1 109 ? 8.148 0.416 -11.929 1.00 94.25 109 TYR A O 1
ATOM 858 N N . GLN A 1 110 ? 9.343 1.387 -10.279 1.00 92.75 110 GLN A N 1
ATOM 859 C CA . GLN A 1 110 ? 10.319 0.323 -10.135 1.00 92.75 110 GLN A CA 1
ATOM 860 C C . GLN A 1 110 ? 10.621 0.075 -8.653 1.00 92.75 110 GLN A C 1
ATOM 862 O O . GLN A 1 110 ? 10.704 1.006 -7.845 1.00 92.75 110 GLN A O 1
ATOM 867 N N . PHE A 1 111 ? 10.796 -1.194 -8.286 1.00 93.00 111 PHE A N 1
ATOM 868 C CA . PHE A 1 111 ? 11.247 -1.569 -6.947 1.00 93.00 111 PHE A CA 1
ATOM 869 C C . PHE A 1 111 ? 12.672 -1.072 -6.671 1.00 93.00 111 PHE A C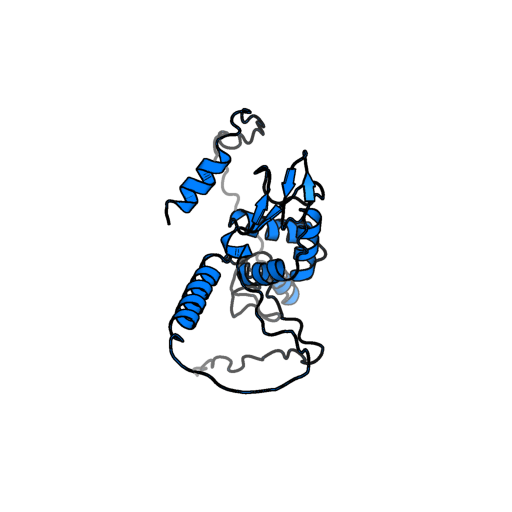 1
ATOM 871 O O . PHE A 1 111 ? 13.492 -0.923 -7.579 1.00 93.00 111 PHE A O 1
ATOM 878 N N . ARG A 1 112 ? 12.998 -0.838 -5.396 1.00 87.00 112 ARG A N 1
ATOM 879 C CA . ARG A 1 112 ? 14.379 -0.544 -4.984 1.00 87.00 112 ARG A CA 1
ATOM 880 C C . ARG A 1 112 ? 15.303 -1.711 -5.365 1.00 87.00 112 ARG A C 1
ATOM 882 O O . ARG A 1 112 ? 14.943 -2.869 -5.183 1.00 87.00 112 ARG A O 1
ATOM 889 N N . ARG A 1 113 ? 16.527 -1.415 -5.821 1.00 79.88 113 ARG A N 1
ATOM 890 C CA . ARG A 1 113 ? 17.508 -2.429 -6.274 1.00 79.88 113 ARG A CA 1
ATOM 891 C C . ARG A 1 113 ? 17.773 -3.548 -5.262 1.00 79.88 113 ARG A C 1
ATOM 893 O O . ARG A 1 113 ? 17.956 -4.687 -5.668 1.00 79.88 113 ARG A O 1
ATOM 900 N N . THR A 1 114 ? 17.790 -3.232 -3.967 1.00 79.56 114 THR A N 1
ATOM 901 C CA . THR A 1 114 ? 17.959 -4.226 -2.892 1.00 79.56 114 THR A CA 1
ATOM 902 C C . THR A 1 114 ? 16.812 -5.238 -2.887 1.00 79.56 114 THR A C 1
ATOM 904 O O . THR A 1 114 ? 17.048 -6.429 -2.756 1.00 79.56 114 THR A O 1
ATOM 907 N N . ILE A 1 115 ? 15.583 -4.780 -3.141 1.00 80.38 115 ILE A N 1
ATOM 908 C CA . ILE A 1 115 ? 14.374 -5.610 -3.155 1.00 80.38 115 ILE A CA 1
ATOM 909 C C . ILE A 1 115 ? 14.275 -6.467 -4.424 1.00 80.38 115 ILE A C 1
ATOM 911 O O . ILE A 1 115 ? 13.771 -7.584 -4.389 1.00 80.38 115 ILE A O 1
ATOM 915 N N . GLN A 1 116 ? 14.777 -5.966 -5.556 1.00 73.56 116 GLN A N 1
ATOM 916 C CA . GLN A 1 116 ? 14.751 -6.693 -6.831 1.00 73.56 116 GLN A CA 1
ATOM 917 C C . GLN A 1 116 ? 15.621 -7.954 -6.834 1.00 73.56 116 GLN A C 1
ATOM 919 O O . GLN A 1 116 ? 15.341 -8.877 -7.591 1.00 73.56 116 GLN A O 1
ATOM 924 N N . LYS A 1 117 ? 16.677 -7.984 -6.016 1.00 69.06 117 LYS A N 1
ATOM 925 C CA . LYS A 1 117 ? 17.617 -9.108 -5.942 1.00 69.06 117 LYS A CA 1
ATOM 926 C C . LYS A 1 117 ? 17.164 -10.229 -5.011 1.00 69.06 117 LYS A C 1
ATOM 928 O O . LYS A 1 117 ? 17.873 -11.230 -4.940 1.00 69.06 117 LYS A O 1
ATOM 933 N N . LEU A 1 118 ? 16.037 -10.076 -4.306 1.00 60.53 118 LEU A N 1
ATOM 934 C CA . LEU A 1 118 ? 15.540 -11.141 -3.443 1.00 60.53 118 LEU A CA 1
ATOM 935 C C . LEU A 1 118 ? 15.277 -12.395 -4.286 1.00 60.53 118 LEU A C 1
ATOM 937 O O . LEU A 1 118 ? 14.471 -12.330 -5.222 1.00 60.53 118 LEU A O 1
ATOM 941 N N . PRO A 1 119 ? 15.927 -13.530 -3.979 1.00 53.12 119 PRO A N 1
ATOM 942 C CA . PRO A 1 119 ? 15.588 -14.783 -4.620 1.00 53.12 119 PRO A CA 1
ATOM 943 C C . PRO A 1 119 ? 14.142 -15.119 -4.251 1.00 53.12 119 PRO A C 1
ATOM 945 O O . PRO A 1 119 ? 13.791 -15.245 -3.078 1.00 53.12 119 PRO A O 1
ATOM 948 N N . GLU A 1 120 ? 13.280 -15.250 -5.259 1.00 54.00 120 GLU A N 1
ATOM 949 C CA . GLU A 1 120 ? 11.948 -15.811 -5.062 1.00 54.00 120 GLU A CA 1
ATOM 950 C C . GLU A 1 120 ? 12.112 -17.158 -4.347 1.00 54.00 120 GLU A C 1
ATOM 952 O O . GLU A 1 120 ? 12.833 -18.036 -4.826 1.00 54.00 120 GLU A O 1
ATOM 957 N N . SER A 1 121 ? 11.510 -17.290 -3.159 1.00 46.81 121 SER A N 1
ATOM 958 C CA . SER A 1 121 ? 11.642 -18.486 -2.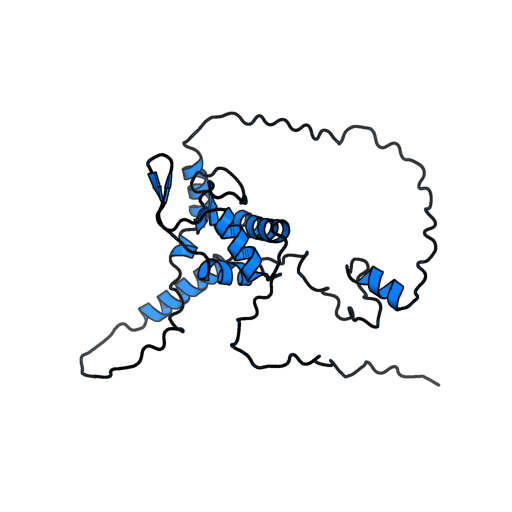325 1.00 46.81 121 SER A CA 1
ATOM 959 C C . SER A 1 121 ? 11.417 -19.753 -3.171 1.00 46.81 121 SER A C 1
ATOM 961 O O . SER A 1 121 ? 10.348 -19.888 -3.772 1.00 46.81 121 SER A O 1
ATOM 963 N N . PRO A 1 122 ? 12.368 -20.708 -3.213 1.00 50.06 122 PRO A N 1
ATOM 964 C CA . PRO A 1 122 ? 12.249 -21.915 -4.039 1.00 50.06 122 PRO A CA 1
ATOM 965 C C . PRO A 1 122 ? 11.113 -22.866 -3.623 1.00 50.06 122 PRO A C 1
ATOM 967 O O . PRO A 1 122 ? 10.867 -23.875 -4.286 1.00 50.06 122 PRO A O 1
ATOM 970 N N . PHE A 1 123 ? 10.413 -22.588 -2.522 1.00 48.78 123 PHE A N 1
ATOM 971 C CA . PHE A 1 123 ? 9.442 -23.497 -1.922 1.00 48.78 123 PHE A CA 1
ATOM 972 C C . PHE A 1 123 ? 8.060 -23.387 -2.591 1.00 48.78 123 PHE A C 1
ATOM 974 O O . PHE A 1 123 ? 7.085 -22.944 -1.989 1.00 48.78 123 PHE A O 1
ATOM 981 N N . GLY A 1 124 ? 7.965 -23.754 -3.873 1.00 43.09 124 GLY A N 1
ATOM 982 C CA . GLY A 1 124 ? 6.686 -23.668 -4.588 1.00 43.09 124 GLY A CA 1
ATOM 983 C C . GLY A 1 124 ? 6.607 -24.240 -6.002 1.00 43.09 124 GLY A C 1
ATOM 984 O O . GLY A 1 124 ? 5.608 -24.003 -6.675 1.00 43.09 124 GLY A O 1
ATOM 985 N N . LYS A 1 125 ? 7.607 -24.989 -6.480 1.00 41.31 125 LYS A N 1
ATOM 986 C CA . LYS A 1 125 ? 7.507 -25.711 -7.759 1.00 41.31 125 LYS A CA 1
ATOM 987 C C . LYS A 1 125 ? 7.712 -27.203 -7.528 1.00 41.31 125 LYS A C 1
ATOM 989 O O . LYS A 1 125 ? 8.824 -27.709 -7.595 1.00 41.31 125 LYS A O 1
ATOM 994 N N . SER A 1 126 ? 6.618 -27.914 -7.264 1.00 42.62 126 SER A N 1
ATOM 995 C CA . SER A 1 126 ? 6.569 -29.363 -7.450 1.00 42.62 126 SER A CA 1
ATOM 996 C C . SER A 1 126 ? 6.608 -29.649 -8.951 1.00 42.62 126 SER A C 1
ATOM 998 O O . SER A 1 126 ? 5.574 -29.670 -9.611 1.00 42.62 126 SER A O 1
ATOM 1000 N N . ALA A 1 127 ? 7.811 -29.831 -9.488 1.00 38.66 127 ALA A N 1
ATOM 1001 C CA . ALA A 1 127 ? 8.027 -30.535 -10.742 1.00 38.66 127 ALA A CA 1
ATOM 1002 C C . ALA A 1 127 ? 8.741 -31.850 -10.409 1.00 38.66 127 ALA A C 1
ATOM 1004 O O . ALA A 1 127 ? 9.801 -31.879 -9.791 1.00 38.66 127 ALA A O 1
ATOM 1005 N N . SER A 1 128 ? 8.054 -32.933 -10.733 1.00 39.81 128 SER A N 1
ATOM 1006 C CA . SER A 1 128 ? 8.405 -34.337 -10.566 1.00 39.81 128 SER A CA 1
ATOM 1007 C C . SER A 1 128 ? 9.595 -34.783 -11.424 1.00 39.81 128 SER A C 1
ATOM 1009 O O . SER A 1 128 ? 9.601 -34.469 -12.611 1.00 39.81 128 SER A O 1
ATOM 1011 N N . GLY A 1 129 ? 10.463 -35.631 -10.848 1.00 34.62 129 GLY A N 1
ATOM 1012 C CA . GLY A 1 129 ? 11.441 -36.505 -11.530 1.00 34.62 129 GLY A CA 1
ATOM 1013 C C . GLY A 1 129 ? 12.673 -35.761 -12.060 1.00 34.62 129 GLY A C 1
ATOM 1014 O O . GLY A 1 129 ? 12.538 -34.697 -12.633 1.00 34.62 129 GLY A O 1
ATOM 1015 N N . GLU A 1 130 ? 13.916 -36.213 -11.911 1.00 35.53 130 GLU A N 1
ATOM 1016 C CA . GLU A 1 130 ? 14.450 -37.573 -11.832 1.00 35.53 130 GLU A CA 1
ATOM 1017 C C . GLU A 1 130 ? 15.769 -37.573 -11.030 1.00 35.53 130 GLU A C 1
ATOM 1019 O O . GLU A 1 130 ? 16.471 -36.566 -10.947 1.00 35.53 130 GLU A O 1
ATOM 1024 N N . VAL A 1 131 ? 16.091 -38.713 -10.417 1.00 39.72 131 VAL A N 1
ATOM 1025 C CA . VAL A 1 131 ? 17.287 -38.940 -9.594 1.00 39.72 131 VAL A CA 1
ATOM 1026 C C . VAL A 1 131 ? 18.367 -39.605 -10.446 1.00 39.72 131 VAL A C 1
ATOM 1028 O O . VAL A 1 131 ? 18.102 -40.643 -11.045 1.00 39.72 131 VAL A O 1
ATOM 1031 N N . ALA A 1 132 ? 19.595 -39.090 -10.403 1.00 38.47 132 ALA A N 1
ATOM 1032 C CA . ALA A 1 132 ? 20.799 -39.898 -10.592 1.00 38.47 132 ALA A CA 1
ATOM 1033 C C . ALA A 1 132 ? 21.955 -39.309 -9.757 1.00 38.47 132 ALA A C 1
ATOM 1035 O O . ALA A 1 132 ? 22.233 -38.114 -9.884 1.00 38.47 132 ALA A O 1
ATOM 1036 N N . PRO A 1 133 ? 22.606 -40.103 -8.888 1.00 57.19 133 PRO A N 1
ATOM 1037 C CA . PRO A 1 133 ? 23.820 -39.711 -8.185 1.00 57.19 133 PRO A CA 1
ATOM 1038 C C . PRO A 1 133 ? 25.058 -40.162 -8.975 1.00 57.19 133 PRO A C 1
ATOM 1040 O O . PRO A 1 133 ? 25.009 -41.196 -9.630 1.00 57.19 133 PRO A O 1
ATOM 1043 N N . ASP A 1 134 ? 26.155 -39.405 -8.903 1.00 41.03 134 ASP A N 1
ATOM 1044 C CA . ASP A 1 134 ? 27.476 -39.962 -8.578 1.00 41.03 134 ASP A CA 1
ATOM 1045 C C . ASP A 1 134 ? 28.567 -38.876 -8.526 1.00 41.03 134 ASP A C 1
ATOM 1047 O O . ASP A 1 134 ? 28.816 -38.164 -9.492 1.00 41.03 134 ASP A O 1
ATOM 1051 N N . SER A 1 135 ? 29.220 -38.828 -7.360 1.00 53.41 135 SER A N 1
ATOM 1052 C CA . SER A 1 135 ? 30.654 -38.594 -7.113 1.00 53.41 135 SER A CA 1
ATOM 1053 C C . SER A 1 135 ? 31.356 -37.362 -7.714 1.00 53.41 135 SER A C 1
ATOM 1055 O O . SER A 1 135 ? 31.633 -37.345 -8.907 1.00 53.41 135 SER A O 1
ATOM 1057 N N . PHE A 1 136 ? 31.819 -36.430 -6.861 1.00 39.03 136 PHE A N 1
ATOM 1058 C CA . PHE A 1 136 ? 33.259 -36.184 -6.594 1.00 39.03 136 PHE A CA 1
ATOM 1059 C C . PHE A 1 136 ? 33.495 -34.937 -5.701 1.00 39.03 136 PHE A C 1
ATOM 1061 O O . PHE A 1 136 ? 32.954 -33.867 -5.955 1.00 39.03 136 PHE A O 1
ATOM 1068 N N . ASP A 1 137 ? 34.294 -35.163 -4.654 1.00 42.94 137 ASP A N 1
ATOM 1069 C CA . ASP A 1 137 ? 35.131 -34.301 -3.800 1.00 42.94 137 ASP A CA 1
ATOM 1070 C C . ASP A 1 137 ? 34.809 -32.824 -3.484 1.00 42.94 137 ASP A C 1
ATOM 1072 O O . ASP A 1 137 ? 34.875 -31.937 -4.324 1.00 42.94 137 ASP A O 1
ATOM 1076 N N . GLY A 1 138 ? 34.722 -32.567 -2.172 1.00 45.78 138 GLY A N 1
ATOM 1077 C CA . GLY A 1 138 ? 35.700 -31.700 -1.507 1.00 45.78 138 GLY A CA 1
ATOM 1078 C C . GLY A 1 138 ? 35.452 -30.188 -1.474 1.00 45.78 138 GLY A C 1
ATOM 1079 O O . GLY A 1 138 ? 35.856 -29.482 -2.385 1.00 45.78 138 GLY A O 1
ATOM 1080 N N . LEU A 1 139 ? 35.031 -29.733 -0.284 1.00 50.12 139 LEU A N 1
ATOM 1081 C CA . LEU A 1 139 ? 35.358 -28.438 0.345 1.00 50.12 139 LEU A CA 1
ATOM 1082 C C . LEU A 1 139 ? 34.597 -27.189 -0.174 1.00 50.12 139 LEU A C 1
ATOM 1084 O O . LEU A 1 139 ? 34.358 -27.036 -1.362 1.00 50.12 139 LEU A O 1
ATOM 1088 N N . ASP A 1 140 ? 34.227 -26.314 0.779 1.00 45.00 140 ASP A N 1
ATOM 1089 C CA . ASP A 1 140 ? 33.595 -24.976 0.646 1.00 45.00 140 ASP A CA 1
ATOM 1090 C C . ASP A 1 140 ? 32.060 -24.859 0.853 1.00 45.00 140 ASP A C 1
ATOM 1092 O O . ASP A 1 140 ? 31.379 -24.102 0.163 1.00 45.00 140 ASP A O 1
ATOM 1096 N N . THR A 1 141 ? 31.477 -25.528 1.859 1.00 51.28 141 THR A N 1
ATOM 1097 C CA . THR A 1 141 ? 30.046 -25.355 2.240 1.00 51.28 141 THR A CA 1
ATOM 1098 C C . THR A 1 141 ? 29.770 -24.406 3.415 1.00 51.28 141 THR A C 1
ATOM 1100 O O . THR A 1 141 ? 28.691 -24.464 3.995 1.00 51.28 141 THR A O 1
ATOM 1103 N N . ASP A 1 142 ? 30.679 -23.483 3.735 1.00 45.25 142 ASP A N 1
ATOM 1104 C CA . ASP A 1 142 ? 30.436 -22.473 4.785 1.00 45.25 142 ASP A CA 1
ATOM 1105 C C . ASP A 1 142 ? 30.097 -21.079 4.217 1.00 45.25 142 ASP A C 1
ATOM 1107 O O . ASP A 1 142 ? 29.533 -20.228 4.909 1.00 45.25 142 ASP A O 1
ATOM 1111 N N . THR A 1 143 ? 30.360 -20.837 2.926 1.00 50.97 143 THR A N 1
ATOM 1112 C CA . THR A 1 143 ? 30.114 -19.534 2.281 1.00 50.97 143 THR A CA 1
ATOM 1113 C C . THR A 1 143 ? 28.646 -19.323 1.902 1.00 50.97 143 THR A C 1
ATOM 1115 O O . THR A 1 143 ? 28.148 -18.203 1.998 1.00 50.97 143 THR A O 1
ATOM 1118 N N . SER A 1 144 ? 27.912 -20.380 1.538 1.00 55.25 144 SER A N 1
ATOM 1119 C CA . SER A 1 144 ? 26.515 -20.267 1.090 1.00 55.25 144 SER A CA 1
ATOM 1120 C C . SER A 1 144 ? 25.533 -20.008 2.236 1.00 55.25 144 SER A C 1
ATOM 1122 O O . SER A 1 144 ? 24.569 -19.267 2.055 1.00 55.25 144 SER A O 1
ATOM 1124 N N . VAL A 1 145 ? 25.798 -20.541 3.434 1.00 52.47 145 VAL A N 1
ATOM 1125 C CA . VAL A 1 145 ? 24.965 -20.306 4.626 1.00 52.47 145 VAL A CA 1
ATOM 1126 C C . VAL A 1 145 ? 25.209 -18.903 5.188 1.00 52.47 145 VAL A C 1
ATOM 1128 O O . VAL A 1 145 ? 24.258 -18.229 5.575 1.00 52.47 145 VAL A O 1
ATOM 1131 N N . ALA A 1 146 ? 26.455 -18.416 5.153 1.00 50.78 146 ALA A N 1
ATOM 1132 C CA . ALA A 1 146 ? 26.787 -17.044 5.533 1.00 50.78 146 ALA A CA 1
ATOM 1133 C C . ALA A 1 146 ? 26.238 -16.007 4.532 1.00 50.78 146 ALA A C 1
ATOM 1135 O O . ALA A 1 146 ? 25.718 -14.979 4.958 1.00 50.78 146 ALA A O 1
ATOM 1136 N N . GLN A 1 147 ? 26.272 -16.286 3.220 1.00 53.22 147 GLN A N 1
ATOM 1137 C CA . GLN A 1 147 ? 25.636 -15.432 2.205 1.00 53.22 147 GLN A CA 1
ATOM 1138 C C . GLN A 1 147 ? 24.106 -15.471 2.269 1.00 53.22 147 GLN A C 1
ATOM 1140 O O . GLN A 1 147 ? 23.484 -14.426 2.109 1.00 53.22 147 GLN A O 1
ATOM 1145 N N . ALA A 1 148 ? 23.491 -16.626 2.540 1.00 51.66 148 ALA A N 1
ATOM 1146 C CA . ALA A 1 148 ? 22.043 -16.726 2.729 1.00 51.66 148 ALA A CA 1
ATOM 1147 C C . ALA A 1 148 ? 21.580 -16.028 4.020 1.00 51.66 148 ALA A C 1
ATOM 1149 O O . ALA A 1 148 ? 20.535 -15.386 4.020 1.00 51.66 148 ALA A O 1
ATOM 1150 N N . ALA A 1 149 ? 22.368 -16.095 5.099 1.00 51.34 149 ALA A N 1
ATOM 1151 C CA . ALA A 1 149 ? 22.087 -15.381 6.342 1.00 51.34 149 ALA A CA 1
ATOM 1152 C C . ALA A 1 149 ? 22.294 -13.864 6.199 1.00 51.34 149 ALA A C 1
ATOM 1154 O O . ALA A 1 149 ? 21.455 -13.099 6.661 1.00 51.34 149 ALA A O 1
ATOM 1155 N N . ALA A 1 150 ? 23.357 -13.415 5.522 1.00 53.22 150 ALA A N 1
ATOM 1156 C CA . ALA A 1 150 ? 23.579 -11.995 5.240 1.00 53.22 150 ALA A CA 1
ATOM 1157 C C . ALA A 1 150 ? 22.498 -11.423 4.306 1.00 53.22 150 ALA A C 1
ATOM 1159 O O . ALA A 1 150 ? 21.973 -10.346 4.572 1.00 53.22 150 ALA A O 1
ATOM 1160 N N . ALA A 1 151 ? 22.097 -12.177 3.274 1.00 56.72 151 ALA A N 1
ATOM 1161 C CA . ALA A 1 151 ? 20.972 -11.814 2.418 1.00 56.72 151 ALA A CA 1
ATOM 1162 C C . ALA A 1 151 ? 19.665 -11.742 3.221 1.00 56.72 151 ALA A C 1
ATOM 1164 O O . ALA A 1 151 ? 18.978 -10.734 3.142 1.00 56.72 151 ALA A O 1
ATOM 1165 N N . ALA A 1 152 ? 19.357 -12.732 4.065 1.00 57.34 152 ALA A N 1
ATOM 1166 C CA . ALA A 1 152 ? 18.146 -12.728 4.893 1.00 57.34 152 ALA A CA 1
ATOM 1167 C C . ALA A 1 152 ? 18.089 -11.562 5.904 1.00 57.34 152 ALA A C 1
ATOM 1169 O O . ALA A 1 152 ? 17.002 -11.092 6.243 1.00 57.34 152 ALA A O 1
ATOM 1170 N N . VAL A 1 153 ? 19.241 -11.072 6.375 1.00 58.12 153 VAL A N 1
ATOM 1171 C CA . VAL A 1 153 ? 19.317 -9.877 7.234 1.00 58.12 153 VAL A CA 1
ATOM 1172 C C . VAL A 1 153 ? 19.058 -8.600 6.423 1.00 58.12 153 VAL A C 1
ATOM 1174 O O . VAL A 1 153 ? 18.276 -7.758 6.864 1.00 58.12 153 VAL A O 1
ATOM 1177 N N . GLU A 1 154 ? 19.607 -8.482 5.207 1.00 61.41 154 GLU A N 1
ATOM 1178 C CA . GLU A 1 154 ? 19.273 -7.372 4.296 1.00 61.41 154 GLU A CA 1
ATOM 1179 C C . GLU A 1 154 ? 17.798 -7.400 3.852 1.00 61.41 154 GLU A C 1
ATOM 1181 O O . GLU A 1 154 ? 17.185 -6.349 3.647 1.00 61.41 154 GLU A O 1
ATOM 1186 N N . GLU A 1 155 ? 17.200 -8.589 3.733 1.00 61.47 155 GLU A N 1
ATOM 1187 C CA . GLU A 1 155 ? 15.786 -8.759 3.393 1.00 61.47 155 GLU A CA 1
ATOM 1188 C C . GLU A 1 155 ? 14.854 -8.175 4.454 1.00 61.47 155 GLU A C 1
ATOM 1190 O O . GLU A 1 155 ? 13.866 -7.529 4.109 1.00 61.47 155 GLU A O 1
ATOM 1195 N N . GLU A 1 156 ? 15.129 -8.383 5.741 1.00 65.62 156 GLU A N 1
ATOM 1196 C CA . GLU A 1 156 ? 14.293 -7.826 6.811 1.00 65.62 156 GLU A CA 1
ATOM 1197 C C . GLU A 1 156 ? 14.455 -6.307 6.941 1.00 65.62 156 GLU A C 1
ATOM 1199 O O . GLU A 1 156 ? 13.464 -5.611 7.168 1.00 65.62 156 GLU A O 1
ATOM 1204 N N . GLU A 1 157 ? 15.665 -5.779 6.742 1.00 70.19 157 GLU A N 1
ATOM 1205 C CA . GLU A 1 157 ? 15.941 -4.344 6.869 1.00 70.19 157 GLU A CA 1
ATOM 1206 C C . GLU A 1 157 ? 15.424 -3.529 5.671 1.00 70.19 157 GLU A C 1
ATOM 1208 O O . GLU A 1 157 ? 15.005 -2.378 5.818 1.00 70.19 157 GLU A O 1
ATOM 1213 N N . ALA A 1 158 ? 15.383 -4.126 4.477 1.00 80.06 158 ALA A N 1
ATOM 1214 C CA . ALA A 1 158 ? 14.870 -3.461 3.281 1.00 80.06 158 ALA A CA 1
ATOM 1215 C C . ALA A 1 158 ? 13.331 -3.438 3.208 1.00 80.06 158 ALA A C 1
ATOM 1217 O O . ALA A 1 158 ? 12.754 -2.668 2.431 1.00 80.06 158 ALA A O 1
ATOM 1218 N N . MET A 1 159 ? 12.652 -4.275 3.997 1.00 89.19 159 MET A N 1
ATOM 1219 C CA . MET A 1 159 ? 11.199 -4.390 3.974 1.00 89.19 159 MET A CA 1
ATOM 1220 C C . MET A 1 159 ? 10.519 -3.238 4.730 1.00 89.19 159 MET A C 1
ATOM 1222 O O . MET A 1 159 ? 10.872 -2.943 5.871 1.00 89.19 159 MET A O 1
ATOM 1226 N N . PRO A 1 160 ? 9.482 -2.606 4.152 1.00 91.94 160 PRO A N 1
ATOM 1227 C CA . PRO A 1 160 ? 8.756 -1.528 4.812 1.00 91.94 160 PRO A CA 1
ATOM 1228 C C . PRO A 1 160 ? 8.095 -2.025 6.098 1.00 91.94 160 PRO A C 1
ATOM 1230 O O . PRO A 1 160 ? 7.356 -3.013 6.101 1.00 91.94 160 PRO A O 1
ATOM 1233 N N . THR A 1 161 ? 8.333 -1.320 7.199 1.00 91.81 161 THR A N 1
ATOM 1234 C CA . THR A 1 161 ? 7.754 -1.630 8.508 1.00 91.81 161 THR A CA 1
ATOM 1235 C C . THR A 1 161 ? 6.695 -0.603 8.873 1.00 91.81 161 THR A C 1
ATOM 1237 O O . THR A 1 161 ? 6.809 0.580 8.575 1.00 91.81 161 THR A O 1
ATOM 1240 N N . GLY A 1 162 ? 5.622 -1.038 9.521 1.00 92.31 162 GLY A N 1
ATOM 1241 C CA . GLY A 1 162 ? 4.584 -0.117 9.957 1.00 92.31 162 GLY A CA 1
ATOM 1242 C C . GLY A 1 162 ? 3.219 -0.761 10.051 1.00 92.31 162 GLY A C 1
ATOM 1243 O O . GLY A 1 162 ? 2.963 -1.846 9.519 1.00 92.31 162 GLY A O 1
ATOM 1244 N N . VAL A 1 163 ? 2.351 -0.051 10.759 1.00 93.69 163 VAL A N 1
ATOM 1245 C CA . VAL A 1 163 ? 0.989 -0.468 11.045 1.00 93.69 163 VAL A CA 1
ATOM 1246 C C . VAL A 1 163 ? 0.035 0.562 10.452 1.00 93.69 163 VAL A C 1
ATOM 1248 O O . VAL A 1 163 ? 0.053 1.735 10.821 1.00 93.69 163 VAL A O 1
ATOM 1251 N N . PHE A 1 164 ? -0.798 0.123 9.517 1.00 91.88 164 PHE A N 1
ATOM 1252 C CA . PHE A 1 164 ? -1.773 0.958 8.838 1.00 91.88 164 PHE A CA 1
ATOM 1253 C C . PHE A 1 164 ? -3.062 1.043 9.662 1.00 91.88 164 PHE A C 1
ATOM 1255 O O . PHE A 1 164 ? -3.910 0.152 9.627 1.00 91.88 164 PHE A O 1
ATOM 1262 N N . THR A 1 165 ? -3.194 2.128 10.422 1.00 88.69 165 THR A N 1
ATOM 1263 C CA . THR A 1 165 ? -4.207 2.301 11.478 1.00 88.69 165 THR A CA 1
ATOM 1264 C C . THR A 1 165 ? -5.657 2.205 11.001 1.00 88.69 165 THR A C 1
ATOM 1266 O O . THR A 1 165 ? -6.524 1.780 11.759 1.00 88.69 165 THR A O 1
ATOM 1269 N N . LEU A 1 166 ? -5.944 2.547 9.742 1.00 88.19 166 LEU A N 1
ATOM 1270 C CA . LEU A 1 166 ? -7.301 2.436 9.190 1.00 88.19 166 LEU A CA 1
ATOM 1271 C C . LEU A 1 166 ? -7.767 0.982 9.038 1.00 88.19 166 LEU A C 1
ATOM 1273 O O . LEU A 1 166 ? -8.967 0.730 8.996 1.00 88.19 166 LEU A O 1
ATOM 1277 N N . LEU A 1 167 ? -6.828 0.036 8.946 1.00 89.12 167 LEU A N 1
ATOM 1278 C CA . LEU A 1 167 ? -7.107 -1.392 8.773 1.00 89.12 167 LEU A CA 1
ATOM 1279 C C . LEU A 1 167 ? -6.731 -2.224 9.993 1.00 89.12 167 LEU A C 1
ATOM 1281 O O . LEU A 1 167 ? -6.875 -3.446 9.968 1.00 89.12 167 LEU A O 1
ATOM 1285 N N . THR A 1 168 ? -6.231 -1.592 11.054 1.00 89.00 168 THR A N 1
ATOM 1286 C CA . THR A 1 168 ? -6.001 -2.301 12.306 1.00 89.00 168 THR A CA 1
ATOM 1287 C C . THR A 1 168 ? -7.303 -2.531 13.032 1.00 89.00 168 THR A C 1
ATOM 1289 O O . THR A 1 168 ? -8.102 -1.609 13.210 1.00 89.00 168 THR A O 1
ATOM 1292 N N . ASP A 1 169 ? -7.449 -3.735 13.567 1.00 84.75 169 ASP A N 1
ATOM 1293 C CA . ASP A 1 169 ? -8.389 -3.952 14.649 1.00 84.75 169 ASP A CA 1
ATOM 1294 C C . ASP A 1 169 ? -8.011 -3.115 15.878 1.00 84.75 169 ASP A C 1
ATOM 1296 O O . ASP A 1 169 ? -6.870 -2.680 16.065 1.00 84.75 169 ASP A O 1
ATOM 1300 N N . CYS A 1 170 ? -9.000 -2.873 16.736 1.00 86.94 170 CYS A N 1
ATOM 1301 C CA . CYS A 1 170 ? -8.751 -2.170 17.981 1.00 86.94 170 CYS A CA 1
ATOM 1302 C C . CYS A 1 170 ? -7.751 -2.963 18.829 1.00 86.94 170 CYS A C 1
ATOM 1304 O O . CYS A 1 170 ? -7.987 -4.123 19.148 1.00 86.94 170 CYS A O 1
ATOM 1306 N N . TYR A 1 171 ? -6.674 -2.307 19.253 1.00 84.12 171 TYR A N 1
ATOM 1307 C CA . TYR A 1 171 ? -5.662 -2.910 20.121 1.00 84.12 171 TYR A CA 1
ATOM 1308 C C . TYR A 1 171 ? -6.159 -3.159 21.561 1.00 84.12 171 TYR A C 1
ATOM 1310 O O . TYR A 1 171 ? -5.476 -3.777 22.371 1.00 84.12 171 TYR A O 1
ATOM 1318 N N . SER A 1 172 ? -7.347 -2.662 21.922 1.00 87.88 172 SER A N 1
ATOM 1319 C CA . SER A 1 172 ? -7.877 -2.856 23.269 1.00 87.88 172 SER A CA 1
ATOM 1320 C C . SER A 1 172 ? -8.291 -4.318 23.485 1.00 87.88 172 SER A C 1
ATOM 1322 O O . SER A 1 172 ? -9.151 -4.809 22.751 1.00 87.88 172 SER A O 1
ATOM 1324 N N . PRO A 1 173 ? -7.775 -4.991 24.532 1.00 85.06 173 PRO A N 1
ATOM 1325 C CA . PRO A 1 173 ? -8.118 -6.385 24.819 1.00 85.06 173 PRO A CA 1
ATOM 1326 C C . PRO A 1 173 ? -9.585 -6.561 25.237 1.00 85.06 173 PRO A C 1
ATOM 1328 O O . PRO A 1 173 ? -10.107 -7.667 25.209 1.00 85.06 173 PRO A O 1
ATOM 1331 N N . THR A 1 174 ? -10.267 -5.473 25.608 1.00 85.75 174 THR A N 1
ATOM 1332 C CA . THR A 1 174 ? -11.689 -5.465 25.972 1.00 85.75 174 THR A CA 1
ATOM 1333 C C . THR A 1 174 ? -12.594 -5.029 24.820 1.00 85.75 174 THR A C 1
ATOM 1335 O O . THR A 1 174 ? -13.782 -4.788 25.027 1.00 85.75 174 THR A O 1
ATOM 1338 N N . CYS A 1 175 ? -12.065 -4.892 23.599 1.00 89.75 175 CYS A N 1
ATOM 1339 C CA . CYS A 1 175 ? -12.860 -4.529 22.431 1.00 89.75 175 CYS A CA 1
ATOM 1340 C C . CYS A 1 175 ? -13.692 -5.720 21.932 1.00 89.75 175 CYS A C 1
ATOM 1342 O O . CYS A 1 175 ? -13.384 -6.319 20.901 1.00 89.75 175 CYS A O 1
ATOM 1344 N N . THR A 1 176 ? -14.774 -6.034 22.640 1.00 87.50 176 THR A N 1
ATOM 1345 C CA . THR A 1 176 ? -15.737 -7.068 22.248 1.00 87.50 176 THR A CA 1
ATOM 1346 C C . THR A 1 176 ? -17.042 -6.459 21.750 1.00 87.50 176 THR A C 1
ATOM 1348 O O . THR A 1 176 ? -17.264 -5.251 21.786 1.00 87.50 176 THR A O 1
ATOM 1351 N N . THR A 1 177 ? -17.913 -7.299 21.214 1.00 84.88 177 THR A N 1
ATOM 1352 C CA . THR A 1 177 ? -19.213 -6.887 20.686 1.00 84.88 177 THR A CA 1
ATOM 1353 C C . THR A 1 177 ? -20.222 -6.558 21.795 1.00 84.88 177 THR A C 1
ATOM 1355 O O . THR A 1 177 ? -21.101 -5.716 21.599 1.00 84.88 177 THR A O 1
ATOM 1358 N N . ASP A 1 178 ? -20.063 -7.200 22.952 1.00 84.12 178 ASP A N 1
ATOM 1359 C CA . ASP A 1 178 ? -21.033 -7.208 24.054 1.00 84.12 178 ASP A CA 1
ATOM 1360 C C . ASP A 1 178 ? -20.627 -6.293 25.218 1.00 84.12 178 ASP A C 1
ATOM 1362 O O . ASP A 1 178 ? -21.404 -6.056 26.143 1.00 84.12 178 ASP A O 1
ATOM 1366 N N . HIS A 1 179 ? -19.419 -5.729 25.164 1.00 87.56 179 HIS A N 1
ATOM 1367 C CA . HIS A 1 179 ? -18.938 -4.752 26.130 1.00 87.56 179 HIS A CA 1
ATOM 1368 C C . HIS A 1 179 ? -18.396 -3.513 25.430 1.00 87.56 179 HIS A C 1
ATOM 1370 O O . HIS A 1 179 ? -17.864 -3.559 24.320 1.00 87.56 179 HIS A O 1
ATOM 1376 N N . LEU A 1 180 ? -18.534 -2.371 26.101 1.00 90.31 180 LEU A N 1
ATOM 1377 C CA . LEU A 1 180 ? -17.958 -1.133 25.609 1.00 90.31 180 LEU A CA 1
ATOM 1378 C C . LEU A 1 180 ? -16.436 -1.237 25.662 1.00 90.31 180 LEU A C 1
ATOM 1380 O O . LEU A 1 180 ? -15.866 -1.514 26.717 1.00 90.31 180 LEU A O 1
ATOM 1384 N N . CYS A 1 181 ? -15.786 -0.977 24.531 1.00 92.56 181 CYS A N 1
ATOM 1385 C CA . CYS A 1 181 ? -14.333 -0.985 24.451 1.00 92.56 181 CYS A CA 1
ATOM 1386 C C . CYS A 1 181 ? -13.719 -0.029 25.490 1.00 92.56 181 CYS A C 1
ATOM 1388 O O . CYS A 1 181 ? -14.262 1.045 25.752 1.00 92.56 181 CYS A O 1
ATOM 1390 N N . TYR A 1 182 ? -12.564 -0.371 26.067 1.00 89.88 182 TYR A N 1
ATOM 1391 C CA . TYR A 1 182 ? -11.869 0.545 26.979 1.00 89.88 182 TYR A CA 1
ATOM 1392 C C . TYR A 1 182 ? -11.364 1.803 26.252 1.00 89.88 182 TYR A C 1
ATOM 1394 O O . TYR A 1 182 ? -11.418 2.904 26.795 1.00 89.88 182 TYR A O 1
ATOM 1402 N N . SER A 1 183 ? -10.929 1.666 24.994 1.00 89.19 183 SER A N 1
ATOM 1403 C CA . SER A 1 183 ? -10.439 2.806 24.217 1.00 89.19 183 SER A CA 1
ATOM 1404 C C . SER A 1 183 ? -11.577 3.761 23.844 1.00 89.19 183 SER A C 1
ATOM 1406 O O . SER A 1 183 ? -12.540 3.391 23.162 1.00 89.19 183 SER A O 1
ATOM 1408 N N . ILE A 1 184 ? -11.444 5.021 24.265 1.00 87.69 184 ILE A N 1
ATOM 1409 C CA . ILE A 1 184 ? -12.382 6.100 23.926 1.00 87.69 184 ILE A CA 1
ATOM 1410 C C . ILE A 1 184 ? -12.372 6.416 22.423 1.00 87.69 184 ILE A C 1
ATOM 1412 O O . ILE A 1 184 ? -13.397 6.800 21.873 1.00 87.69 184 ILE A O 1
ATOM 1416 N N . ALA A 1 185 ? -11.239 6.172 21.758 1.00 86.94 185 ALA A N 1
ATOM 1417 C CA . ALA A 1 185 ? -11.037 6.379 20.326 1.00 86.94 185 ALA A CA 1
ATOM 1418 C C . ALA A 1 185 ? -11.311 5.114 19.489 1.00 86.94 185 ALA A C 1
ATOM 1420 O O . ALA A 1 185 ? -10.982 5.072 18.306 1.00 86.94 185 ALA A O 1
ATOM 1421 N N . CYS A 1 186 ? -11.872 4.051 20.083 1.00 89.88 186 CYS A N 1
ATOM 1422 C CA . CYS A 1 186 ? -12.189 2.836 19.339 1.00 89.88 186 CYS A CA 1
ATOM 1423 C C . CYS A 1 186 ? -13.232 3.135 18.244 1.00 89.88 186 CYS A C 1
ATOM 1425 O O . CYS A 1 186 ? -14.325 3.605 18.570 1.00 89.88 186 CYS A O 1
ATOM 1427 N N . PRO A 1 187 ? -12.971 2.789 16.968 1.00 86.94 187 PRO A N 1
ATOM 1428 C CA . PRO A 1 187 ? -13.920 3.048 15.885 1.00 86.94 187 PRO A CA 1
ATOM 1429 C C . PRO A 1 187 ? -15.242 2.279 16.057 1.00 86.94 187 PRO A C 1
ATOM 1431 O O . PRO A 1 187 ? -16.284 2.725 15.588 1.00 86.94 187 PRO A O 1
ATOM 1434 N N . ARG A 1 188 ? -15.238 1.153 16.789 1.00 89.62 188 ARG A N 1
ATOM 1435 C CA . ARG A 1 188 ? -16.445 0.357 17.086 1.00 89.62 188 ARG A CA 1
ATOM 1436 C C . ARG A 1 188 ? -17.273 0.911 18.253 1.00 89.62 188 ARG A C 1
ATOM 1438 O O . ARG A 1 188 ? -18.384 0.436 18.483 1.00 89.62 188 ARG A O 1
ATOM 1445 N N . ARG A 1 189 ? -16.777 1.921 18.980 1.00 89.88 189 ARG A N 1
ATOM 1446 C CA . ARG A 1 189 ? -17.390 2.403 20.229 1.00 89.88 189 ARG A CA 1
ATOM 1447 C C . ARG A 1 189 ? -18.803 2.946 20.035 1.00 89.88 189 ARG A C 1
ATOM 1449 O O . ARG A 1 189 ? -19.679 2.631 20.831 1.00 89.88 189 ARG A O 1
ATOM 1456 N N . VAL A 1 190 ? -19.038 3.721 18.976 1.00 88.69 190 VAL A N 1
ATOM 1457 C CA . VAL A 1 190 ? -20.364 4.303 18.695 1.00 88.69 190 VAL A CA 1
ATOM 1458 C C . VAL A 1 190 ? -21.397 3.195 18.475 1.00 88.69 190 VAL A C 1
ATOM 1460 O O . VAL A 1 190 ? -22.460 3.194 19.092 1.00 88.69 190 VAL A O 1
ATOM 1463 N N . GLN A 1 191 ? -21.052 2.195 17.660 1.00 89.88 191 GLN A N 1
ATOM 1464 C CA . GLN A 1 191 ? -21.917 1.044 17.406 1.00 89.88 191 GLN A CA 1
ATOM 1465 C C . GLN A 1 191 ? -22.158 0.212 18.679 1.00 89.88 191 GLN A C 1
ATOM 1467 O O . GLN A 1 191 ? -23.280 -0.240 18.906 1.00 89.88 191 GLN A O 1
ATOM 1472 N N . GLN A 1 192 ? -21.139 0.053 19.533 1.00 91.69 192 GLN A N 1
ATOM 1473 C CA . GLN A 1 192 ? -21.257 -0.619 20.833 1.00 91.69 192 GLN A CA 1
ATOM 1474 C C . GLN A 1 192 ? -22.205 0.127 21.785 1.00 91.69 192 GLN A C 1
ATOM 1476 O O . GLN A 1 192 ? -23.063 -0.502 22.394 1.00 91.69 192 GLN A O 1
ATOM 1481 N N . GLN A 1 193 ? -22.102 1.457 21.895 1.00 90.56 193 GLN A N 1
ATOM 1482 C CA . GLN A 1 193 ? -22.997 2.255 22.747 1.00 90.56 193 GLN A CA 1
ATOM 1483 C C . GLN A 1 193 ? -24.461 2.111 22.325 1.00 90.56 193 GLN A C 1
ATOM 1485 O O . GLN A 1 193 ? -25.319 1.899 23.180 1.00 90.56 193 GLN A O 1
ATOM 1490 N N . ILE A 1 194 ? -24.728 2.168 21.014 1.00 87.81 194 ILE A N 1
ATOM 1491 C CA . ILE A 1 194 ? -26.074 1.985 20.452 1.00 87.81 194 ILE A CA 1
ATOM 1492 C C . ILE A 1 194 ? -26.597 0.582 20.768 1.00 87.81 194 ILE A C 1
ATOM 1494 O O . ILE A 1 194 ? -27.707 0.443 21.278 1.00 87.81 194 ILE A O 1
ATOM 1498 N N . ARG A 1 195 ? -25.795 -0.458 20.508 1.00 88.69 195 ARG A N 1
ATOM 1499 C CA . ARG A 1 195 ? -26.187 -1.855 20.746 1.00 88.69 195 ARG A CA 1
ATOM 1500 C C . ARG A 1 195 ? -26.486 -2.135 22.220 1.00 88.69 195 ARG A C 1
ATOM 1502 O O . ARG A 1 195 ? -27.423 -2.866 22.515 1.00 88.69 195 ARG A O 1
ATOM 1509 N N . LEU A 1 196 ? -25.711 -1.544 23.126 1.00 89.25 196 LEU A N 1
ATOM 1510 C CA . LEU A 1 196 ? -25.861 -1.716 24.573 1.00 89.25 196 LEU A CA 1
ATOM 1511 C C . LEU A 1 196 ? -26.895 -0.766 25.197 1.00 89.25 196 LEU A C 1
ATOM 1513 O O . LEU A 1 196 ? -27.066 -0.772 26.413 1.00 89.25 196 LEU A O 1
ATOM 1517 N N . GLY A 1 197 ? -27.565 0.073 24.399 1.00 85.62 197 GLY A N 1
ATOM 1518 C CA . GLY A 1 197 ? -28.557 1.026 24.900 1.00 85.62 197 GLY A CA 1
ATOM 1519 C C . GLY A 1 197 ? -27.973 2.095 25.829 1.00 85.62 197 GLY A C 1
ATOM 1520 O O . GLY A 1 197 ? -28.700 2.680 26.634 1.00 85.62 197 GLY A O 1
ATOM 1521 N N . MET A 1 198 ? -26.667 2.369 25.738 1.00 80.19 198 MET A N 1
ATOM 1522 C CA . MET A 1 198 ? -26.038 3.421 26.527 1.00 80.19 198 MET A CA 1
ATOM 1523 C C . MET A 1 198 ? -26.403 4.777 25.940 1.00 80.19 198 MET A C 1
ATOM 1525 O O . MET A 1 198 ? -25.938 5.155 24.864 1.00 80.19 198 MET A O 1
ATOM 1529 N N . ARG A 1 199 ? -27.223 5.538 26.663 1.00 69.69 199 ARG A N 1
ATOM 1530 C CA . ARG A 1 199 ? -27.458 6.941 26.331 1.00 69.69 199 ARG A CA 1
ATOM 1531 C C . ARG A 1 199 ? -26.148 7.698 26.594 1.00 69.69 199 ARG A C 1
ATOM 1533 O O . ARG A 1 199 ? -25.665 7.641 27.728 1.00 69.69 199 ARG A O 1
ATOM 1540 N N . PRO A 1 200 ? -25.548 8.380 25.598 1.00 62.50 200 PRO A N 1
ATOM 1541 C CA . PRO A 1 200 ? -24.429 9.260 25.891 1.00 62.50 200 PRO A CA 1
ATOM 1542 C C . PRO A 1 200 ? -24.900 10.282 26.935 1.00 62.50 200 PRO A C 1
ATOM 1544 O O . PRO A 1 200 ? -26.048 10.739 26.845 1.00 62.50 200 PRO A O 1
ATOM 1547 N N . PRO A 1 201 ? -24.074 10.625 27.943 1.00 60.19 201 PRO A N 1
ATOM 1548 C CA . PRO A 1 201 ? -24.395 11.764 28.787 1.00 60.19 201 PRO A CA 1
ATOM 1549 C C . PRO A 1 201 ? -24.668 12.954 27.858 1.00 60.19 201 PRO A C 1
ATOM 1551 O O . PRO A 1 201 ? -23.991 13.065 26.827 1.00 60.19 201 PRO A O 1
ATOM 1554 N N . PRO A 1 202 ? -25.673 13.798 28.153 1.00 56.66 202 PRO A N 1
ATOM 1555 C CA . PRO A 1 202 ? -25.884 15.009 27.384 1.00 56.66 202 PRO A CA 1
ATOM 1556 C C . PRO A 1 202 ? -24.535 15.706 27.254 1.00 56.66 202 PRO A C 1
ATOM 1558 O O . PRO A 1 202 ? -23.867 15.948 28.261 1.00 56.66 202 PRO A O 1
ATOM 1561 N N . LEU A 1 203 ? -24.103 15.952 26.017 1.00 52.16 203 LEU A N 1
ATOM 1562 C CA . LEU A 1 203 ? -23.001 16.863 25.775 1.00 52.16 203 LEU A CA 1
ATOM 1563 C C . LEU A 1 203 ? -23.516 18.227 26.232 1.00 52.16 203 LEU A C 1
ATOM 1565 O O . LEU A 1 203 ? -24.110 18.969 25.452 1.00 52.16 203 LEU A O 1
ATOM 1569 N N . GLU A 1 204 ? -23.346 18.541 27.515 1.00 54.12 204 GLU A N 1
ATOM 1570 C CA . GLU A 1 204 ? -23.271 19.925 27.934 1.00 54.12 204 GLU A CA 1
ATOM 1571 C C . GLU A 1 204 ? -22.052 20.475 27.213 1.00 54.12 204 GLU A C 1
ATOM 1573 O O . GLU A 1 204 ? -20.907 20.318 27.638 1.00 54.12 204 GLU A O 1
ATOM 1578 N N . LEU A 1 205 ? -22.314 21.059 26.046 1.00 50.03 205 LEU A N 1
ATOM 1579 C CA . LEU A 1 205 ? -21.409 21.968 25.386 1.00 50.03 205 LEU A CA 1
ATOM 1580 C C . LEU A 1 205 ? -21.208 23.118 26.374 1.00 50.03 205 LEU A C 1
ATOM 1582 O O . LEU A 1 205 ? -21.928 24.118 26.346 1.00 50.03 205 LEU A O 1
ATOM 1586 N N . ARG A 1 206 ? -20.271 22.945 27.311 1.00 49.47 206 ARG A N 1
ATOM 1587 C CA . ARG A 1 206 ? -19.732 24.049 28.086 1.00 49.47 206 ARG A CA 1
ATOM 1588 C C . ARG A 1 206 ? -19.191 25.001 27.035 1.00 49.47 206 ARG A C 1
ATOM 1590 O O . ARG A 1 206 ? -18.231 24.685 26.339 1.00 49.47 206 ARG A O 1
ATOM 1597 N N . LYS A 1 207 ? -19.900 26.115 26.846 1.00 42.19 207 LYS A N 1
ATOM 1598 C CA . LYS A 1 207 ? -19.415 27.249 26.071 1.00 42.19 207 LYS A CA 1
ATOM 1599 C C . LYS A 1 207 ? -18.134 27.698 26.761 1.00 42.19 207 LYS A C 1
ATOM 1601 O O . LYS A 1 207 ? -18.193 28.438 27.738 1.00 42.19 207 LYS A O 1
ATOM 1606 N N . GLU A 1 208 ? -16.997 27.195 26.303 1.00 44.56 208 GLU A N 1
ATOM 1607 C CA . GLU A 1 208 ? -15.721 27.831 26.586 1.00 44.56 208 GLU A CA 1
ATOM 1608 C C . GLU A 1 208 ? -15.845 29.265 26.051 1.00 44.56 208 GLU A C 1
ATOM 1610 O O . GLU A 1 208 ? -16.250 29.443 24.894 1.00 44.56 208 GLU A O 1
ATOM 1615 N N . PRO A 1 209 ? -15.627 30.299 26.880 1.00 39.38 209 PRO A N 1
ATOM 1616 C CA . PRO A 1 209 ? -15.694 31.670 26.410 1.00 39.38 209 PRO A CA 1
ATOM 1617 C C . PRO A 1 209 ? -14.675 31.842 25.286 1.00 39.38 209 PRO A C 1
ATOM 1619 O O . PRO A 1 209 ? -13.515 31.450 25.427 1.00 39.38 209 PRO A O 1
ATOM 1622 N N . SER A 1 210 ? -15.141 32.399 24.170 1.00 39.34 210 SER A N 1
ATOM 1623 C CA . SER A 1 210 ? -14.370 32.684 22.968 1.00 39.34 210 SER A CA 1
ATOM 1624 C C . SER A 1 210 ? -13.090 33.430 23.339 1.00 39.34 210 SER A C 1
ATOM 1626 O O . SER A 1 210 ? -13.110 34.635 23.576 1.00 39.34 210 SER A O 1
ATOM 1628 N N . ARG A 1 211 ? -11.965 32.718 23.419 1.00 40.47 211 ARG A N 1
ATOM 1629 C CA . ARG A 1 211 ? -10.664 33.358 23.283 1.00 40.47 211 ARG A CA 1
ATOM 1630 C C . ARG A 1 211 ? -10.500 33.620 21.799 1.00 40.47 211 ARG A C 1
ATOM 1632 O O . ARG A 1 211 ? -10.358 32.677 21.025 1.00 40.47 211 ARG A O 1
ATOM 1639 N N . GLU A 1 212 ? -10.614 34.891 21.431 1.00 47.09 212 GLU A N 1
ATOM 1640 C CA . GLU A 1 212 ? -10.102 35.413 20.170 1.00 47.09 212 GLU A CA 1
ATOM 1641 C C . GLU A 1 212 ? -8.661 34.908 20.035 1.00 47.09 212 GLU A C 1
ATOM 1643 O O . GLU A 1 212 ? -7.777 35.277 20.805 1.00 47.09 212 GLU A O 1
ATOM 1648 N N . LEU A 1 213 ? -8.471 33.933 19.149 1.00 44.41 213 LEU A N 1
ATOM 1649 C CA . LEU A 1 213 ? -7.163 33.547 18.657 1.00 44.41 213 LEU A CA 1
ATOM 1650 C C . LEU A 1 213 ? -6.994 34.324 17.366 1.00 44.41 213 LEU A C 1
ATOM 1652 O O . LEU A 1 213 ? -7.735 34.121 16.402 1.00 44.41 213 LEU A O 1
ATOM 1656 N N . ASP A 1 214 ? -6.061 35.261 17.426 1.00 39.06 214 ASP A N 1
ATOM 1657 C CA . ASP A 1 214 ? -5.706 36.159 16.350 1.00 39.06 214 ASP A CA 1
ATOM 1658 C C . ASP A 1 214 ? -5.489 35.397 15.037 1.00 39.06 214 ASP A C 1
ATOM 1660 O O . ASP A 1 214 ? -4.901 34.314 14.974 1.00 39.06 214 ASP A O 1
ATOM 1664 N N . SER A 1 215 ? -6.036 35.990 13.982 1.00 41.72 215 SER A N 1
ATOM 1665 C CA . SER A 1 215 ? -6.168 35.468 12.626 1.00 41.72 215 SER A CA 1
ATOM 1666 C C . SER A 1 215 ? -4.834 35.415 11.860 1.00 41.72 215 SER A C 1
ATOM 1668 O O . SER A 1 215 ? -4.727 35.958 10.762 1.00 41.72 215 SER A O 1
ATOM 1670 N N . GLU A 1 216 ? -3.825 34.722 12.384 1.00 48.00 216 GLU A N 1
ATOM 1671 C CA . GLU A 1 216 ? -2.546 34.513 11.689 1.00 48.00 216 GLU A CA 1
ATOM 1672 C C . GLU A 1 216 ? -2.047 33.063 11.771 1.00 48.00 216 GLU A C 1
ATOM 1674 O O . GLU A 1 216 ? -0.898 32.815 12.117 1.00 48.00 216 GLU A O 1
ATOM 1679 N N . PHE A 1 217 ? -2.869 32.063 11.427 1.00 40.25 217 PHE A N 1
ATOM 1680 C CA . PHE A 1 217 ? -2.304 30.748 11.072 1.00 40.25 217 PHE A CA 1
ATOM 1681 C C . PHE A 1 217 ? -3.195 29.851 10.200 1.00 40.25 217 PHE A C 1
ATOM 1683 O O . PHE A 1 217 ? -3.332 28.665 10.470 1.00 40.25 217 PHE A O 1
ATOM 1690 N N . LEU A 1 218 ? -3.788 30.370 9.121 1.00 36.34 218 LEU A N 1
ATOM 1691 C CA . LEU A 1 218 ? -4.236 29.530 7.997 1.00 36.34 218 LEU A CA 1
ATOM 1692 C C . LEU A 1 218 ? -4.014 30.262 6.668 1.00 36.34 218 LEU A C 1
ATOM 1694 O O . LEU A 1 218 ? -4.942 30.618 5.952 1.00 36.34 218 LEU A O 1
ATOM 1698 N N . GLY A 1 219 ? -2.742 30.467 6.335 1.00 31.16 219 GLY A N 1
ATOM 1699 C CA . GLY A 1 219 ? -2.303 30.715 4.967 1.00 31.16 219 GLY A CA 1
ATOM 1700 C C . GLY A 1 219 ? -1.878 29.403 4.313 1.00 31.16 219 GLY A C 1
ATOM 1701 O O . GLY A 1 219 ? -0.691 29.193 4.094 1.00 31.16 219 GLY A O 1
ATOM 1702 N N . VAL A 1 220 ? -2.822 28.502 4.019 1.00 32.06 220 VAL A N 1
ATOM 1703 C CA . VAL A 1 220 ? -2.587 27.477 2.989 1.00 32.06 220 VAL A CA 1
ATOM 1704 C C . VAL A 1 220 ? -3.013 28.103 1.670 1.00 32.06 220 VAL A C 1
ATOM 1706 O O . VAL A 1 220 ? -4.103 27.860 1.163 1.00 32.06 220 VAL A O 1
ATOM 1709 N N . THR A 1 221 ? -2.166 28.982 1.143 1.00 35.62 221 THR A N 1
ATOM 1710 C CA . THR A 1 221 ? -2.186 29.265 -0.284 1.00 35.62 221 THR A CA 1
ATOM 1711 C C . THR A 1 221 ? -1.457 28.114 -0.962 1.00 35.62 221 THR A C 1
ATOM 1713 O O . THR A 1 221 ? -0.268 27.876 -0.742 1.00 35.62 221 THR A O 1
ATOM 1716 N N . GLU A 1 222 ? -2.189 27.364 -1.784 1.00 45.91 222 GLU A N 1
ATOM 1717 C CA . GLU A 1 222 ? -1.590 26.661 -2.910 1.00 45.91 222 GLU A CA 1
ATOM 1718 C C . GLU A 1 222 ? -0.841 27.702 -3.746 1.00 45.91 222 GLU A C 1
ATOM 1720 O O . GLU A 1 222 ? -1.420 28.416 -4.558 1.00 45.91 222 GLU A O 1
ATOM 1725 N N . HIS A 1 223 ? 0.462 27.820 -3.509 1.00 32.75 223 HIS A N 1
ATOM 1726 C CA . HIS A 1 223 ? 1.385 28.351 -4.494 1.00 32.75 223 HIS A CA 1
ATOM 1727 C C . HIS A 1 223 ? 2.169 27.166 -5.046 1.00 32.75 223 HIS A C 1
ATOM 1729 O O . HIS A 1 223 ? 3.249 26.799 -4.574 1.00 32.75 223 HIS A O 1
ATOM 1735 N N . ASP A 1 224 ? 1.561 26.536 -6.049 1.00 44.97 224 ASP A N 1
ATOM 1736 C CA . ASP A 1 224 ? 2.253 25.707 -7.023 1.00 44.97 224 ASP A CA 1
ATOM 1737 C C . ASP A 1 224 ? 3.257 26.592 -7.772 1.00 44.97 224 ASP A C 1
ATOM 1739 O O . ASP A 1 224 ? 2.919 27.317 -8.705 1.00 44.97 224 ASP A O 1
ATOM 1743 N N . SER A 1 225 ? 4.485 26.659 -7.263 1.00 44.03 225 SER A N 1
ATOM 1744 C CA . SER A 1 225 ? 5.617 27.335 -7.900 1.00 44.03 225 SER A CA 1
ATOM 1745 C C . SER A 1 225 ? 6.918 26.824 -7.279 1.00 44.03 225 SER A C 1
ATOM 1747 O O . SER A 1 225 ? 7.566 27.526 -6.503 1.00 44.03 225 SER A O 1
ATOM 1749 N N . ARG A 1 226 ? 7.329 25.587 -7.592 1.00 40.50 226 ARG A N 1
ATOM 1750 C CA . ARG A 1 226 ? 8.749 25.217 -7.450 1.00 40.50 226 ARG A CA 1
ATOM 1751 C C . ARG A 1 226 ? 9.441 25.349 -8.806 1.00 40.50 226 ARG A C 1
ATOM 1753 O O . ARG A 1 226 ? 8.939 24.800 -9.784 1.00 40.50 226 ARG A O 1
ATOM 1760 N N . PRO A 1 227 ? 10.565 26.083 -8.878 1.00 36.62 227 PRO A N 1
ATOM 1761 C CA . PRO A 1 227 ? 11.218 26.395 -10.135 1.00 36.62 227 PRO A CA 1
ATOM 1762 C C . PRO A 1 227 ? 11.829 25.151 -10.777 1.00 36.62 227 PRO A C 1
ATOM 1764 O O . PRO A 1 227 ? 12.322 24.232 -10.120 1.00 36.62 227 PRO A O 1
ATOM 1767 N N . GLN A 1 228 ? 11.780 25.163 -12.100 1.00 45.41 228 GLN A N 1
ATOM 1768 C CA . GLN A 1 228 ? 12.218 24.109 -12.991 1.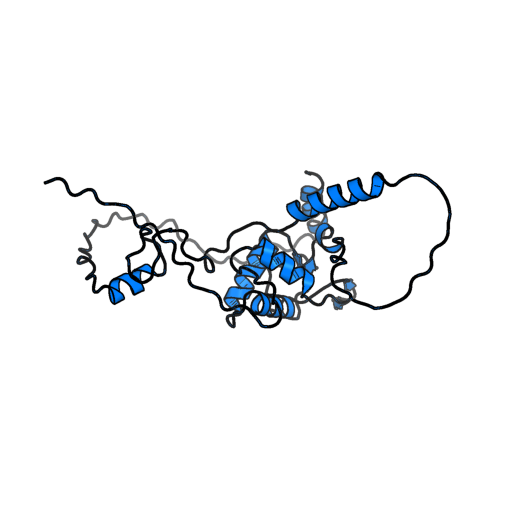00 45.41 228 GLN A CA 1
ATOM 1769 C C . GLN A 1 228 ? 13.715 24.247 -13.300 1.00 45.41 228 GLN A C 1
ATOM 1771 O O . GLN A 1 228 ? 14.094 24.861 -14.289 1.00 45.41 228 GLN A O 1
ATOM 1776 N N . SER A 1 229 ? 14.563 23.670 -12.449 1.00 40.22 229 SER A N 1
ATOM 1777 C CA . SER A 1 229 ? 16.008 23.444 -12.670 1.00 40.22 229 SER A CA 1
ATOM 1778 C C . SER A 1 229 ? 16.516 22.627 -11.471 1.00 40.22 229 SER A C 1
ATOM 1780 O O . SER A 1 229 ? 16.307 23.034 -10.338 1.00 40.22 229 SER A O 1
ATOM 1782 N N . ASP A 1 230 ? 17.093 21.431 -11.551 1.00 37.19 230 ASP A N 1
ATOM 1783 C CA . ASP A 1 230 ? 18.030 20.897 -12.525 1.00 37.19 230 ASP A CA 1
ATOM 1784 C C . ASP A 1 230 ? 17.939 19.367 -12.579 1.00 37.19 230 ASP A C 1
ATOM 1786 O O . ASP A 1 230 ? 17.913 18.677 -11.554 1.00 37.19 230 ASP A O 1
ATOM 1790 N N . LYS A 1 231 ? 18.026 18.819 -13.795 1.00 46.88 231 LYS A N 1
ATOM 1791 C CA . LYS A 1 231 ? 18.074 17.378 -14.114 1.00 46.88 231 LYS A CA 1
ATOM 1792 C C . LYS A 1 231 ? 19.333 16.650 -13.580 1.00 46.88 231 LYS A C 1
ATOM 1794 O O . LYS A 1 231 ? 19.663 15.570 -14.053 1.00 46.88 231 LYS A O 1
ATOM 1799 N N . LYS A 1 232 ? 20.043 17.221 -12.599 1.00 41.34 232 LYS A N 1
ATOM 1800 C CA . LYS A 1 232 ? 21.269 16.677 -11.980 1.00 41.34 232 LYS A CA 1
ATOM 1801 C C . LYS A 1 232 ? 21.121 16.325 -10.488 1.00 41.34 232 LYS A C 1
ATOM 1803 O O . LYS A 1 232 ? 22.034 15.745 -9.914 1.00 41.34 232 LYS A O 1
ATOM 1808 N N . SER A 1 233 ? 19.973 16.611 -9.864 1.00 46.91 233 SER A N 1
ATOM 1809 C CA . SER A 1 233 ? 19.754 16.400 -8.416 1.00 46.91 233 SER A CA 1
ATOM 1810 C C . SER A 1 233 ? 19.305 14.975 -8.031 1.00 46.91 233 SER A C 1
ATOM 1812 O O . SER A 1 233 ? 19.512 14.532 -6.901 1.00 46.91 233 SER A O 1
ATOM 1814 N N . CYS A 1 234 ? 18.742 14.203 -8.968 1.00 45.03 234 CYS A N 1
ATOM 1815 C CA . CYS A 1 234 ? 18.134 12.902 -8.644 1.00 45.03 234 CYS A CA 1
ATOM 1816 C C . CYS A 1 234 ? 19.168 11.803 -8.342 1.00 45.03 234 CYS A C 1
ATOM 1818 O O . CYS A 1 234 ? 18.966 11.007 -7.430 1.00 45.03 234 CYS A O 1
ATOM 1820 N N . ILE A 1 235 ? 20.315 11.805 -9.033 1.00 52.06 235 ILE A N 1
ATOM 1821 C CA . ILE A 1 235 ? 21.422 10.880 -8.730 1.00 52.06 235 ILE A CA 1
ATOM 1822 C C . ILE A 1 235 ? 22.039 11.223 -7.365 1.00 52.06 235 ILE A C 1
ATOM 1824 O O . ILE A 1 235 ? 22.362 10.328 -6.591 1.00 52.06 235 ILE A O 1
ATOM 1828 N N . HIS A 1 236 ? 22.145 12.512 -7.026 1.00 46.06 236 HIS A N 1
ATOM 1829 C CA . HIS A 1 236 ? 22.809 12.946 -5.798 1.00 46.06 236 HIS A CA 1
ATOM 1830 C C . HIS A 1 236 ? 22.005 12.612 -4.535 1.00 46.06 236 HIS A C 1
ATOM 1832 O O . HIS A 1 236 ? 22.598 12.212 -3.543 1.00 46.06 236 HIS A O 1
ATOM 1838 N N . ARG A 1 237 ? 20.665 12.689 -4.567 1.00 53.41 237 ARG A N 1
ATOM 1839 C CA . ARG A 1 237 ? 19.825 12.338 -3.405 1.00 53.41 237 ARG A CA 1
ATOM 1840 C C . ARG A 1 237 ? 19.755 10.838 -3.119 1.00 53.41 237 ARG A C 1
ATOM 1842 O O . ARG A 1 237 ? 19.680 10.460 -1.956 1.00 53.41 237 ARG A O 1
ATOM 1849 N N . ILE A 1 238 ? 19.823 9.992 -4.148 1.00 54.25 238 ILE A N 1
ATOM 1850 C CA . ILE A 1 238 ? 19.940 8.538 -3.964 1.00 54.25 238 ILE A CA 1
ATOM 1851 C C . ILE A 1 238 ? 21.359 8.180 -3.486 1.00 54.25 238 ILE A C 1
ATOM 1853 O O . ILE A 1 238 ? 21.497 7.344 -2.599 1.00 54.25 238 ILE A O 1
ATOM 1857 N N . CYS A 1 239 ? 22.405 8.852 -3.985 1.00 45.47 239 CYS A N 1
ATOM 1858 C CA . CYS A 1 239 ? 23.775 8.663 -3.491 1.00 45.47 239 CYS A CA 1
ATOM 1859 C C . CYS A 1 239 ? 23.976 9.148 -2.045 1.00 45.47 239 CYS A C 1
ATOM 1861 O O . CYS A 1 239 ? 24.629 8.449 -1.286 1.00 45.47 239 CYS A O 1
ATOM 1863 N N . GLU A 1 240 ? 23.402 10.279 -1.621 1.00 52.09 240 GLU A N 1
ATOM 1864 C CA . GLU A 1 240 ? 23.486 10.752 -0.221 1.00 52.09 240 GLU A CA 1
ATOM 1865 C C . GLU A 1 240 ? 22.801 9.785 0.760 1.00 52.09 240 GLU A C 1
ATOM 1867 O O . GLU A 1 240 ? 23.243 9.658 1.896 1.00 52.09 240 GLU A O 1
ATOM 1872 N N . TYR A 1 241 ? 21.758 9.071 0.318 1.00 52.50 241 TYR A N 1
ATOM 1873 C CA . TYR A 1 241 ? 21.069 8.060 1.129 1.00 52.50 241 TYR A CA 1
ATOM 1874 C C . TYR A 1 241 ? 21.767 6.685 1.101 1.00 52.50 241 TYR A C 1
ATOM 1876 O O . TYR A 1 241 ? 21.638 5.922 2.051 1.00 52.50 241 TYR A O 1
ATOM 1884 N N . LEU A 1 242 ? 22.520 6.367 0.038 1.00 55.34 242 LEU A N 1
ATOM 1885 C CA . LEU A 1 242 ? 23.301 5.125 -0.091 1.00 55.34 242 LEU A CA 1
ATOM 1886 C C . LEU A 1 242 ? 24.760 5.239 0.399 1.00 55.34 242 LEU A C 1
ATOM 1888 O O . LEU A 1 242 ? 25.406 4.211 0.536 1.00 55.34 242 LEU A O 1
ATOM 1892 N N . LEU A 1 243 ? 25.280 6.447 0.651 1.00 48.12 243 LEU A N 1
ATOM 1893 C CA . LEU A 1 243 ? 26.623 6.701 1.216 1.00 48.12 243 LEU A CA 1
ATOM 1894 C C . LEU A 1 243 ? 26.600 7.026 2.724 1.00 48.12 243 LEU A C 1
ATOM 1896 O O . LEU A 1 243 ? 27.638 7.348 3.299 1.00 48.12 243 LEU A O 1
ATOM 1900 N N . ARG A 1 244 ? 25.420 6.994 3.359 1.00 50.69 244 ARG A N 1
ATOM 1901 C CA . ARG A 1 244 ? 25.225 7.187 4.812 1.00 50.69 244 ARG A CA 1
ATOM 1902 C C . ARG A 1 244 ? 24.861 5.898 5.565 1.00 50.69 244 ARG A C 1
ATOM 1904 O O . ARG A 1 244 ? 24.568 5.974 6.757 1.00 50.69 244 ARG A O 1
ATOM 1911 N N . LEU A 1 245 ? 24.888 4.763 4.868 1.00 44.88 245 LEU A N 1
ATOM 1912 C CA . LEU A 1 245 ? 24.952 3.397 5.397 1.00 44.88 245 LEU A CA 1
ATOM 1913 C C . LEU A 1 245 ? 26.333 2.837 5.041 1.00 44.88 245 LEU A C 1
ATOM 1915 O O . LEU A 1 245 ? 26.875 2.070 5.860 1.00 44.88 245 LEU A O 1
#

InterPro domains:
  IPR000591 DEP domain [PF00610] (42-111)
  IPR000591 DEP domain [SM00049] (38-113)
  IPR036388 Winged helix-like DNA-binding domain superfamily [G3DSA:1.10.10.10] (30-170)
  IPR036390 Winged helix DNA-binding domain superfamily [SSF46785] (31-115)
  IPR052233 Rho-type GTPase guanine nucleotide-exchange factors [PTHR46572] (19-209)

Secondary structure (DSSP, 8-state):
-----PPP------PPPP-SS------TTBHHHHHHHHHHHS--EEEEETTEEEEEEEEHHHHHHHHHHHTT-S-HHHHHHHHHHHHHTTSEEETTS--S--S-TT-EEEE-HHHHTPPPPSTT-----------------SHHHHHHHHHHHHHHHHS---B-TTTPPP--TT--SSS--S-TT-TTHHHHHHHTT-PPPP------------S-S-------------TTHHHHHHHHHHS--

pLDDT: mean 70.43, std 22.79, range [31.16, 97.06]

Organism: NCBI:txid23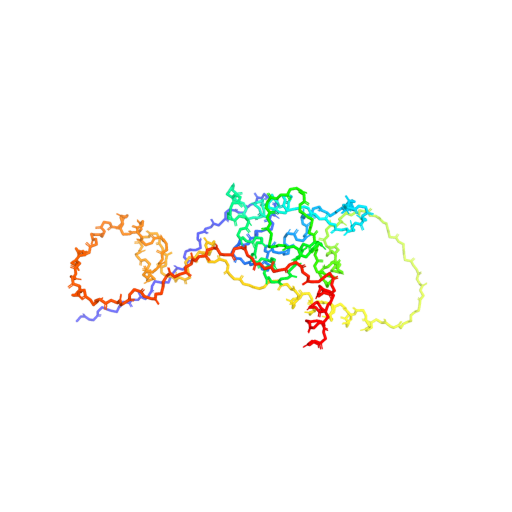0812

Foldseek 3Di:
DDDDDDDDPDPPPPDDDDDDPPPPPQQLFWLLSLLVQLLVPQDFAWDADPNDIDGRKDFLQSSLVSQCVSNVHPDSVVSLVSQQLCVVLQQKAFPLNDDGRDNDRNTMMHGDPLSVPDPDPPPDDPDDDDDDDDDDDDDDPPVVVVVVVVSVVSSVVSGDGGGRVVSDADPAPPPDLQDQGPDPPHPCRVVSCVVNVPDDDPPPPPPPPDDPDDDPPPPPDPPPDDDDDDPPVPVVVVVVVVVVD

Sequence (245 aa):
MSTSVQPPTSFDHAGYPSEGTATTKVYPALLSRVAKAFLARVPRADRVKDGLTYHDTFDGHDAVDHLARIIHTTDRNLALLIGRALDAQAFFHDVRCGHRLRDNVLELYQFRRTIQKLPESPFGKSASGEVAPDSFDGLDTDTSVAQAAAAAVEEEEAMPTGVFTLLTDCYSPTCTTDHLCYSIACPRRVQQQIRLGMRPPPLELRKEPSRELDSEFLGVTEHDSRPQSDKKSCIHRICEYLLRL